Protein AF-A0A6P2D8R1-F1 (afdb_monomer_lite)

Secondary structure (DSSP, 8-state):
----PPPP---PPP-----------------PPPPP----------TTSS-SS------HHHHHHHHHHT---TTS-SSPPHHHHHTS-HHHHHHHHHHHHHHHGGGG-S---HHHHHHHHHHHHHS--HHHHHHHHHHHHHHHHHHHHHHTT--TTSPPPHHHHGGGS-TT---GGGTSPP------

Structure (mmCIF, N/CA/C/O backbone):
data_AF-A0A6P2D8R1-F1
#
_entry.id   AF-A0A6P2D8R1-F1
#
loop_
_atom_site.group_PDB
_atom_site.id
_atom_site.type_symbol
_atom_site.label_atom_id
_atom_site.label_alt_id
_atom_site.label_comp_id
_atom_site.label_asym_id
_atom_site.label_entity_id
_atom_site.label_seq_id
_atom_site.pdbx_PDB_ins_code
_atom_site.Cartn_x
_atom_site.Cartn_y
_atom_site.Cartn_z
_atom_site.occupancy
_atom_site.B_iso_or_equiv
_atom_site.auth_seq_id
_atom_site.auth_comp_id
_atom_site.auth_asym_id
_atom_site.auth_atom_id
_atom_site.pdbx_PDB_model_num
ATOM 1 N N . MET A 1 1 ? -0.561 -44.164 -31.224 1.00 53.06 1 MET A N 1
ATOM 2 C CA . MET A 1 1 ? -0.214 -42.724 -31.286 1.00 53.06 1 MET A CA 1
ATOM 3 C C . MET A 1 1 ? 1.147 -42.559 -31.961 1.00 53.06 1 MET A C 1
ATOM 5 O O . MET A 1 1 ? 2.148 -42.993 -31.406 1.00 53.06 1 MET A O 1
ATOM 9 N N . ALA A 1 2 ? 1.187 -42.025 -33.186 1.00 54.91 2 ALA A N 1
ATOM 10 C CA . ALA A 1 2 ? 2.396 -41.968 -34.014 1.00 54.91 2 ALA A CA 1
ATOM 11 C C . ALA A 1 2 ? 3.226 -40.696 -33.742 1.00 54.91 2 ALA A C 1
ATOM 13 O O . ALA A 1 2 ? 2.730 -39.577 -33.878 1.00 54.91 2 ALA A O 1
ATOM 14 N N . LYS A 1 3 ? 4.504 -40.860 -33.370 1.00 60.81 3 LYS A N 1
ATOM 15 C CA . LYS A 1 3 ? 5.454 -39.757 -33.144 1.00 60.81 3 LYS A CA 1
ATOM 16 C C . LYS A 1 3 ? 5.886 -39.138 -34.482 1.00 60.81 3 LYS A C 1
ATOM 18 O O . LYS A 1 3 ? 6.594 -39.768 -35.264 1.00 60.81 3 LYS A O 1
ATOM 23 N N . ARG A 1 4 ? 5.503 -37.880 -34.733 1.00 60.62 4 ARG A N 1
ATOM 24 C CA . ARG A 1 4 ? 5.983 -37.079 -35.875 1.00 60.62 4 ARG A CA 1
ATOM 25 C C . ARG A 1 4 ? 7.449 -36.678 -35.673 1.00 60.62 4 ARG A C 1
ATOM 27 O O . ARG A 1 4 ? 7.775 -35.863 -34.813 1.00 60.62 4 ARG A O 1
ATOM 34 N N . ARG A 1 5 ? 8.328 -37.243 -36.501 1.00 65.19 5 ARG A N 1
ATOM 35 C CA . ARG A 1 5 ? 9.762 -36.933 -36.587 1.00 65.19 5 ARG A CA 1
ATOM 36 C C . ARG A 1 5 ? 9.939 -35.604 -37.343 1.00 65.19 5 ARG A C 1
ATOM 38 O O . ARG A 1 5 ? 9.561 -35.511 -38.508 1.00 65.19 5 ARG A O 1
ATOM 45 N N . ARG A 1 6 ? 10.474 -34.562 -36.695 1.00 65.06 6 ARG A N 1
ATOM 46 C CA . ARG A 1 6 ? 10.780 -33.271 -37.347 1.00 65.06 6 ARG A CA 1
ATOM 47 C C . ARG A 1 6 ? 12.073 -33.395 -38.165 1.00 65.06 6 ARG A C 1
ATOM 49 O O . ARG A 1 6 ? 13.117 -33.725 -37.606 1.00 65.06 6 ARG A O 1
ATOM 56 N N . LYS A 1 7 ? 11.994 -33.135 -39.476 1.00 65.31 7 LYS A N 1
ATOM 57 C CA . LYS A 1 7 ? 13.148 -32.992 -40.381 1.00 65.31 7 LYS A CA 1
ATOM 58 C C . LYS A 1 7 ? 13.921 -31.726 -39.998 1.00 65.31 7 LYS A C 1
ATOM 60 O O . LYS A 1 7 ? 13.343 -30.644 -39.986 1.00 65.31 7 LYS A O 1
ATOM 65 N N . ARG A 1 8 ? 15.209 -31.867 -39.680 1.00 61.69 8 ARG A N 1
ATOM 66 C CA . ARG A 1 8 ? 16.149 -30.744 -39.570 1.00 61.69 8 ARG A CA 1
ATOM 67 C C . ARG A 1 8 ? 16.590 -30.362 -40.983 1.00 61.69 8 ARG A C 1
ATOM 69 O O . ARG A 1 8 ? 17.044 -31.230 -41.723 1.00 61.69 8 ARG A O 1
ATOM 76 N N . SER A 1 9 ? 16.418 -29.101 -41.362 1.00 60.94 9 SER A N 1
ATOM 77 C CA . SER A 1 9 ? 16.993 -28.537 -42.584 1.00 60.94 9 SER A CA 1
ATOM 78 C C . SER A 1 9 ? 18.455 -28.179 -42.320 1.00 60.94 9 SER A C 1
ATOM 80 O O . SER A 1 9 ? 18.739 -27.328 -41.479 1.00 60.94 9 SER A O 1
ATOM 82 N N . ASN A 1 10 ? 19.366 -28.857 -43.015 1.00 57.69 10 ASN A N 1
ATOM 83 C CA . ASN A 1 10 ? 20.785 -28.525 -43.057 1.00 57.69 10 ASN A CA 1
ATOM 84 C C . ASN A 1 10 ? 21.038 -27.485 -44.154 1.00 57.69 10 ASN A C 1
ATOM 86 O O . ASN A 1 10 ? 20.572 -27.673 -45.276 1.00 57.69 10 ASN A O 1
ATOM 90 N N . GLY A 1 11 ? 21.859 -26.481 -43.841 1.00 64.06 11 GLY A N 1
ATOM 91 C CA . GLY A 1 11 ? 22.713 -25.811 -44.823 1.00 64.06 11 GLY A CA 1
ATOM 92 C C . GLY A 1 11 ? 22.416 -24.325 -45.061 1.00 64.06 11 GLY A C 1
ATOM 93 O O . GLY A 1 11 ? 21.289 -23.994 -45.429 1.00 64.06 11 GLY A O 1
ATOM 94 N N . PRO A 1 12 ? 23.408 -23.427 -44.900 1.00 70.88 12 PRO A N 1
ATOM 95 C CA . PRO A 1 12 ? 23.359 -22.101 -45.505 1.00 70.88 12 PRO A CA 1
ATOM 96 C C . PRO A 1 12 ? 23.454 -22.212 -47.042 1.00 70.88 12 PRO A C 1
A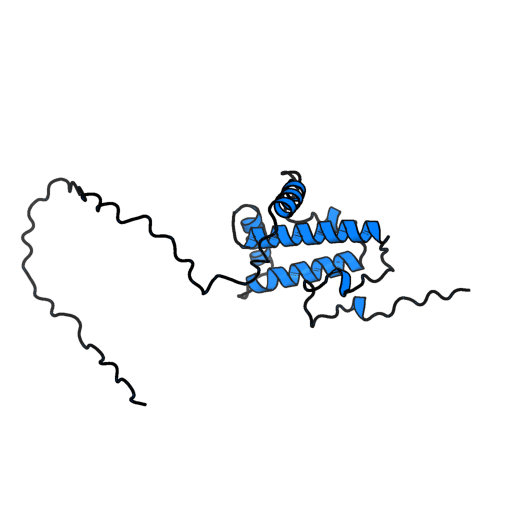TOM 98 O O . PRO A 1 12 ? 24.084 -23.146 -47.547 1.00 70.88 12 PRO A O 1
ATOM 101 N N . PRO A 1 13 ? 22.821 -21.295 -47.794 1.00 71.56 13 PRO A N 1
ATOM 102 C CA . PRO A 1 13 ? 22.847 -21.323 -49.252 1.00 71.56 13 PRO A CA 1
ATOM 103 C C . PRO A 1 13 ? 24.258 -21.030 -49.799 1.00 71.56 13 PRO A C 1
ATOM 105 O O . PRO A 1 13 ? 25.025 -20.304 -49.161 1.00 71.56 13 PRO A O 1
ATOM 108 N N . PRO A 1 14 ? 24.614 -21.584 -50.973 1.00 61.75 14 PRO A N 1
ATOM 109 C CA . PRO A 1 14 ? 25.901 -21.336 -51.609 1.00 61.75 14 PRO A CA 1
ATOM 110 C C . PRO A 1 14 ? 26.023 -19.878 -52.060 1.00 61.75 14 PRO A C 1
ATOM 112 O O . PRO A 1 14 ? 25.105 -19.298 -52.640 1.00 61.75 14 PRO A O 1
ATOM 115 N N . ASN A 1 15 ? 27.190 -19.304 -51.779 1.00 58.25 15 ASN A N 1
ATOM 116 C CA . ASN A 1 15 ? 27.572 -17.950 -52.146 1.00 58.25 15 ASN A CA 1
ATOM 117 C C . ASN A 1 15 ? 28.034 -17.945 -53.612 1.00 58.25 15 ASN A C 1
ATOM 119 O O . ASN A 1 15 ? 29.211 -18.159 -53.897 1.00 58.25 15 ASN A O 1
ATOM 123 N N . ASN A 1 16 ? 27.099 -17.770 -54.546 1.00 57.12 16 ASN A N 1
ATOM 124 C CA . ASN A 1 16 ? 27.441 -17.537 -55.945 1.00 57.12 16 ASN A CA 1
ATOM 125 C C . ASN A 1 16 ? 27.878 -16.078 -56.088 1.00 57.12 16 ASN A C 1
ATOM 127 O O . ASN A 1 16 ? 27.044 -15.173 -56.063 1.00 57.12 16 ASN A O 1
ATOM 131 N N . GLY A 1 17 ? 29.191 -15.870 -56.206 1.00 55.69 17 GLY A N 1
ATOM 132 C CA . GLY A 1 17 ? 29.782 -14.585 -56.559 1.00 55.69 17 GLY A CA 1
ATOM 133 C C . GLY A 1 17 ? 29.263 -14.136 -57.919 1.00 55.69 17 GLY A C 1
ATOM 134 O O . GLY A 1 17 ? 29.678 -14.657 -58.948 1.00 55.69 17 GLY A O 1
ATOM 135 N N . ALA A 1 18 ? 28.316 -13.205 -57.899 1.00 53.44 18 ALA A N 1
ATOM 136 C CA . ALA A 1 18 ? 27.937 -12.421 -59.056 1.00 53.44 18 ALA A CA 1
ATOM 137 C C . ALA A 1 18 ? 28.709 -11.103 -58.987 1.00 53.44 18 ALA A C 1
ATOM 139 O O . ALA A 1 18 ? 28.654 -10.400 -57.976 1.00 53.44 18 ALA A O 1
ATOM 140 N N . ASP A 1 19 ? 29.441 -10.799 -60.054 1.00 52.44 19 ASP A N 1
ATOM 141 C CA . ASP A 1 19 ? 30.082 -9.511 -60.271 1.00 52.44 19 ASP A CA 1
ATOM 142 C C . ASP A 1 19 ? 29.020 -8.405 -60.255 1.00 52.44 19 ASP A C 1
ATOM 144 O O . ASP A 1 1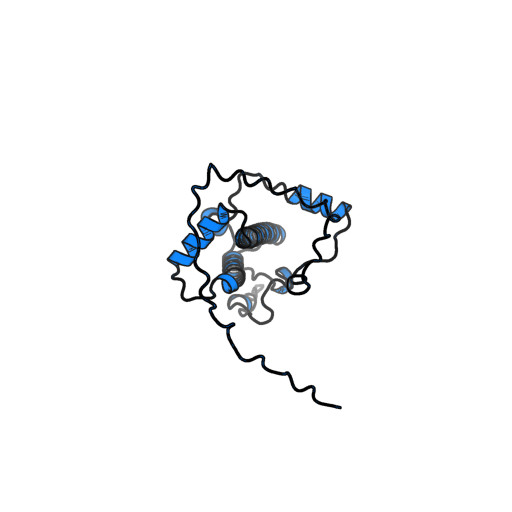9 ? 28.125 -8.358 -61.103 1.00 52.44 19 ASP A O 1
ATOM 148 N N . PHE A 1 20 ? 29.098 -7.511 -59.271 1.00 49.59 20 PHE A N 1
ATOM 149 C CA . PHE A 1 20 ? 28.240 -6.334 -59.216 1.00 49.59 20 PHE A CA 1
ATOM 150 C C . PHE A 1 20 ? 28.913 -5.195 -59.983 1.00 49.59 20 PHE A C 1
ATOM 152 O O . PHE A 1 20 ? 29.888 -4.603 -59.523 1.00 49.59 20 PHE A O 1
ATOM 159 N N . LEU A 1 21 ? 28.371 -4.881 -61.160 1.00 52.75 21 LEU A N 1
ATOM 160 C CA . LEU A 1 21 ? 28.653 -3.638 -61.873 1.00 52.75 21 LEU A CA 1
ATOM 161 C C . LEU A 1 21 ? 28.122 -2.463 -61.040 1.00 52.75 21 LEU A C 1
ATOM 163 O O . LEU A 1 21 ? 26.916 -2.328 -60.832 1.00 52.75 21 LEU A O 1
ATOM 167 N N . ILE A 1 22 ? 29.031 -1.618 -60.556 1.00 52.00 22 ILE A N 1
ATOM 168 C CA . ILE A 1 22 ? 28.702 -0.373 -59.856 1.00 52.00 22 ILE A CA 1
ATOM 169 C C . ILE A 1 22 ? 28.262 0.644 -60.915 1.00 52.00 22 ILE A C 1
ATOM 171 O O . ILE A 1 22 ? 29.089 1.285 -61.556 1.00 52.00 22 ILE A O 1
ATOM 175 N N . GLY A 1 23 ? 26.952 0.756 -61.132 1.00 55.19 23 GLY A N 1
ATOM 176 C CA . GLY A 1 23 ? 26.353 1.882 -61.847 1.00 55.19 23 GLY A CA 1
ATOM 177 C C . GLY A 1 23 ? 26.133 3.052 -60.889 1.00 55.19 23 GLY A C 1
ATOM 178 O O . GLY A 1 23 ? 25.624 2.851 -59.786 1.00 55.19 23 GLY A O 1
ATOM 179 N N . GLU A 1 24 ? 26.517 4.263 -61.298 1.00 61.25 24 GLU A N 1
ATOM 180 C CA . GLU A 1 24 ? 26.266 5.507 -60.561 1.00 61.25 24 GLU A CA 1
ATOM 181 C C . GLU A 1 24 ? 24.761 5.689 -60.313 1.00 61.25 24 GLU A C 1
ATOM 183 O O . GLU A 1 24 ? 23.985 6.052 -61.199 1.00 61.25 24 GLU A O 1
ATOM 188 N N . ALA A 1 25 ? 24.333 5.398 -59.085 1.00 54.88 25 ALA A N 1
ATOM 189 C CA . ALA A 1 25 ? 22.965 5.592 -58.644 1.00 54.88 25 ALA A CA 1
ATOM 190 C C . ALA A 1 25 ? 22.753 7.072 -58.303 1.00 54.88 25 ALA A C 1
ATOM 192 O O . ALA A 1 25 ? 23.282 7.579 -57.313 1.00 54.88 25 ALA A O 1
ATOM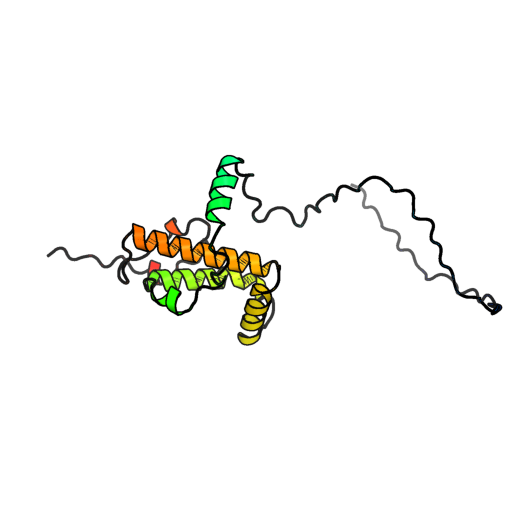 193 N N . GLY A 1 26 ? 21.940 7.757 -59.110 1.00 73.75 26 GLY A N 1
ATOM 194 C CA . GLY A 1 26 ? 21.304 9.011 -58.708 1.00 73.75 26 GLY A CA 1
ATOM 195 C C . GLY A 1 26 ? 20.495 8.846 -57.407 1.00 73.75 26 GLY A C 1
ATOM 196 O O . GLY A 1 26 ? 20.305 7.723 -56.930 1.00 73.75 26 GLY A O 1
ATOM 197 N N . PRO A 1 27 ? 20.015 9.948 -56.803 1.00 66.38 27 PRO A N 1
ATOM 198 C CA . PRO A 1 27 ? 19.364 9.914 -55.498 1.00 66.38 27 PRO A CA 1
ATOM 199 C C . PRO A 1 27 ? 18.226 8.889 -55.484 1.00 66.38 27 PRO A C 1
ATOM 201 O O . PRO A 1 27 ? 17.287 8.966 -56.274 1.00 66.38 27 PRO A O 1
ATOM 204 N N . LEU A 1 28 ? 18.345 7.909 -54.586 1.00 53.16 28 LEU A N 1
ATOM 205 C CA . LEU A 1 28 ? 17.381 6.834 -54.380 1.00 53.16 28 LEU A CA 1
ATOM 206 C C . LEU A 1 28 ? 16.043 7.419 -53.914 1.00 53.16 28 LEU A C 1
ATOM 208 O O . LEU A 1 28 ? 15.787 7.572 -52.719 1.00 53.16 28 LEU A O 1
ATOM 212 N N . ILE A 1 29 ? 15.167 7.734 -54.866 1.00 62.03 29 ILE A N 1
ATOM 213 C CA . ILE A 1 29 ? 13.763 8.027 -54.595 1.00 62.03 29 ILE A CA 1
ATOM 214 C C . ILE A 1 29 ? 13.074 6.684 -54.336 1.00 62.03 29 ILE A C 1
ATOM 216 O O . ILE A 1 29 ? 12.499 6.066 -55.232 1.00 62.03 29 ILE A O 1
ATOM 220 N N . TYR A 1 30 ? 13.148 6.206 -53.094 1.00 58.25 30 TYR A N 1
ATOM 221 C CA . TYR A 1 30 ? 12.324 5.090 -52.636 1.00 58.25 30 TYR A CA 1
ATOM 222 C C . TYR A 1 30 ? 10.867 5.551 -52.541 1.00 58.25 30 TYR A C 1
ATOM 224 O O . TYR A 1 30 ? 10.396 5.969 -51.486 1.00 58.25 30 TYR A O 1
ATOM 232 N N . SER A 1 31 ? 10.132 5.467 -53.648 1.00 60.62 31 SER A N 1
ATOM 233 C CA . SER A 1 31 ? 8.672 5.489 -53.599 1.00 60.62 31 SER A CA 1
ATOM 234 C C . SER A 1 31 ? 8.184 4.059 -53.378 1.00 60.62 31 SER A C 1
ATOM 236 O O . SER A 1 31 ? 8.056 3.262 -54.302 1.00 60.62 31 SER A O 1
ATOM 238 N N . TYR A 1 32 ? 7.958 3.694 -52.116 1.00 68.75 32 TYR A N 1
ATOM 239 C CA . TYR A 1 32 ? 7.199 2.485 -51.823 1.00 68.75 32 TYR A CA 1
ATOM 240 C C . TYR A 1 32 ? 5.720 2.793 -52.077 1.00 68.75 32 TYR A C 1
ATOM 242 O O . TYR A 1 32 ? 5.172 3.663 -51.392 1.00 68.75 32 TYR A O 1
ATOM 250 N N . PRO A 1 33 ? 5.046 2.115 -53.026 1.00 72.06 33 PRO A N 1
ATOM 251 C CA . PRO A 1 33 ? 3.600 2.203 -53.111 1.00 72.06 33 PRO A CA 1
ATOM 252 C C . PRO A 1 33 ? 3.034 1.703 -51.783 1.00 72.06 33 PRO A C 1
ATOM 254 O O . PRO A 1 33 ? 3.336 0.593 -51.338 1.00 72.06 33 PRO A O 1
ATOM 257 N N . MET A 1 34 ? 2.260 2.563 -51.123 1.00 68.38 34 MET A N 1
ATOM 258 C CA . MET A 1 34 ? 1.630 2.247 -49.849 1.00 68.38 34 MET A CA 1
ATOM 259 C C . MET A 1 34 ? 0.793 0.975 -50.060 1.00 68.38 34 MET A C 1
ATOM 261 O O . MET A 1 34 ? -0.064 0.968 -50.951 1.00 68.38 34 MET A O 1
ATOM 265 N N . PRO A 1 35 ? 1.065 -0.130 -49.339 1.00 70.19 35 PRO A N 1
ATOM 266 C CA . PRO A 1 35 ? 0.338 -1.368 -49.561 1.00 70.19 35 PRO A CA 1
ATOM 267 C C . PRO A 1 35 ? -1.159 -1.103 -49.361 1.00 70.19 35 PRO A C 1
ATOM 269 O O . PRO A 1 35 ? -1.517 -0.341 -48.456 1.00 70.19 35 PRO A O 1
ATOM 272 N N . PRO A 1 36 ? -2.040 -1.704 -50.185 1.00 73.00 36 PRO A N 1
ATOM 273 C CA . PRO A 1 36 ? -3.477 -1.512 -50.049 1.00 73.00 36 PRO A CA 1
ATOM 274 C C . PRO A 1 36 ? -3.853 -1.831 -48.608 1.00 73.00 36 PRO A C 1
ATOM 276 O O . PRO A 1 36 ? -3.447 -2.878 -48.098 1.00 73.00 36 PRO A O 1
ATOM 279 N N . ALA A 1 37 ? -4.552 -0.902 -47.951 1.00 64.44 37 ALA A N 1
ATOM 280 C CA . ALA A 1 37 ? -4.911 -0.982 -46.543 1.00 64.44 37 ALA A CA 1
ATOM 281 C C . ALA A 1 37 ? -5.698 -2.273 -46.282 1.00 64.44 37 ALA A C 1
ATOM 283 O O . ALA A 1 37 ? -6.923 -2.319 -46.384 1.00 64.44 37 ALA A O 1
ATOM 284 N N . LYS A 1 38 ? -4.982 -3.357 -45.974 1.00 54.91 38 LYS A N 1
ATOM 285 C CA . LYS A 1 38 ? -5.578 -4.602 -45.517 1.00 54.91 38 LYS A CA 1
ATOM 286 C C . LYS A 1 38 ? -6.175 -4.273 -44.161 1.00 54.91 38 LYS A C 1
ATOM 288 O O . LYS A 1 38 ? -5.434 -4.008 -43.221 1.00 54.91 38 LYS A O 1
ATOM 293 N N . SER A 1 39 ? -7.506 -4.179 -44.151 1.00 56.28 39 SER A N 1
ATOM 294 C CA . SER A 1 39 ? -8.423 -4.348 -43.023 1.00 56.28 39 SER A CA 1
ATOM 295 C C . SER A 1 39 ? -7.770 -4.189 -41.653 1.00 56.28 39 SER A C 1
ATOM 297 O O . SER A 1 39 ? -7.000 -5.066 -41.266 1.00 56.28 39 SER A O 1
ATOM 299 N N . ARG A 1 40 ? -8.139 -3.121 -40.924 1.00 54.50 40 ARG A N 1
ATOM 300 C CA . ARG A 1 40 ? -7.934 -2.944 -39.473 1.00 54.50 40 ARG A CA 1
ATOM 301 C C . ARG A 1 40 ? -7.761 -4.301 -38.792 1.00 54.50 40 ARG A C 1
ATOM 303 O O . ARG A 1 40 ? -8.746 -4.968 -38.483 1.00 54.50 40 ARG A O 1
ATOM 310 N N . GLY A 1 41 ? -6.510 -4.718 -38.609 1.00 47.19 41 GLY A N 1
ATOM 311 C CA . GLY A 1 41 ? -6.211 -5.902 -37.835 1.00 47.19 41 GLY A CA 1
ATOM 312 C C . GLY A 1 41 ? -6.682 -5.583 -36.434 1.00 47.19 41 GLY A C 1
ATOM 313 O O . GLY A 1 41 ? -6.080 -4.745 -35.765 1.00 47.19 41 GLY A O 1
ATOM 314 N N . GLN A 1 42 ? -7.798 -6.179 -36.016 1.00 54.47 42 GLN A N 1
ATOM 315 C CA . GLN A 1 42 ? -8.114 -6.254 -34.603 1.00 54.47 42 GLN A CA 1
ATOM 316 C C . GLN A 1 42 ? -6.875 -6.861 -33.954 1.00 54.47 42 GLN A C 1
ATOM 318 O O . GLN A 1 42 ? -6.474 -7.975 -34.297 1.00 54.47 42 GLN A O 1
ATOM 323 N N . LEU A 1 43 ? -6.221 -6.090 -33.087 1.00 51.09 43 LEU A N 1
ATOM 324 C CA . LEU A 1 43 ? -5.215 -6.620 -32.186 1.00 51.09 43 LEU A CA 1
ATOM 325 C C . LEU A 1 43 ? -5.904 -7.748 -31.422 1.00 51.09 43 LEU A C 1
ATOM 327 O O . LEU A 1 43 ? -6.706 -7.476 -30.536 1.00 51.09 43 LEU A O 1
ATOM 331 N N . ILE A 1 44 ? -5.656 -8.998 -31.813 1.00 51.59 44 ILE A N 1
ATOM 332 C CA . ILE A 1 44 ? -6.080 -10.158 -31.037 1.00 51.59 44 ILE A CA 1
ATOM 333 C C . ILE A 1 44 ? -5.203 -10.107 -29.785 1.00 51.59 44 ILE A C 1
ATOM 335 O O . ILE A 1 44 ? -3.985 -10.291 -29.908 1.00 51.59 44 ILE A O 1
ATOM 339 N N . PRO A 1 45 ? -5.754 -9.784 -28.601 1.00 45.72 45 PRO A N 1
ATOM 340 C CA . PRO A 1 45 ? -4.962 -9.768 -27.386 1.00 45.72 45 PRO A CA 1
ATOM 341 C C . PRO A 1 45 ? -4.366 -11.161 -27.194 1.00 45.72 45 PRO A C 1
ATOM 343 O O . PRO A 1 45 ? -5.072 -12.171 -27.227 1.00 45.72 45 PRO A O 1
ATOM 346 N N . ARG A 1 46 ? -3.040 -11.226 -27.049 1.00 42.62 46 ARG A N 1
ATOM 347 C CA . ARG A 1 46 ? -2.367 -12.487 -26.753 1.00 42.62 46 ARG A CA 1
ATOM 348 C C . ARG A 1 46 ? -2.885 -13.015 -25.404 1.00 42.62 46 ARG A C 1
ATOM 350 O O . ARG A 1 46 ? -2.829 -12.275 -24.421 1.00 42.62 46 ARG A O 1
ATOM 357 N N . PRO A 1 47 ? -3.305 -14.289 -25.321 1.00 50.44 47 PRO A N 1
ATOM 358 C CA . PRO A 1 47 ? -3.881 -14.877 -24.108 1.00 50.44 47 PRO A CA 1
ATOM 359 C C . PRO A 1 47 ? -2.880 -15.033 -22.951 1.00 50.44 47 PRO A C 1
ATOM 361 O O . PRO A 1 47 ? -3.267 -15.405 -21.850 1.00 50.44 47 PRO A O 1
ATOM 364 N N . GLU A 1 48 ? -1.595 -14.743 -23.168 1.00 44.75 48 GLU A N 1
ATOM 365 C CA . GLU A 1 48 ? -0.552 -14.872 -22.145 1.00 44.75 48 GLU A CA 1
ATOM 366 C C . GLU A 1 48 ? -0.431 -13.647 -21.215 1.00 44.75 48 GLU A C 1
ATOM 368 O O . GLU A 1 48 ? 0.295 -13.711 -20.228 1.00 44.75 48 GLU A O 1
ATOM 373 N N . TRP A 1 49 ? -1.141 -12.542 -21.497 1.00 44.72 49 TRP A N 1
ATOM 374 C CA . TRP A 1 49 ? -1.139 -11.314 -20.669 1.00 44.72 49 TRP A CA 1
ATOM 375 C C . TRP A 1 49 ? -2.516 -10.907 -20.127 1.00 44.72 49 TRP A C 1
ATOM 377 O O . TRP A 1 49 ? -2.641 -9.903 -19.426 1.00 44.72 49 TRP A O 1
ATOM 387 N N . THR A 1 50 ? -3.558 -11.680 -20.411 1.00 44.50 50 THR A N 1
ATOM 388 C CA . THR A 1 50 ? -4.896 -11.456 -19.859 1.00 44.50 50 THR A CA 1
ATOM 389 C C . THR A 1 50 ? -5.087 -12.300 -18.604 1.00 44.50 50 THR A C 1
ATOM 391 O O . THR A 1 50 ? -4.874 -13.505 -18.649 1.00 44.50 50 THR A O 1
ATOM 394 N N . ALA A 1 51 ? -5.559 -11.670 -17.527 1.00 45.53 51 ALA A N 1
ATOM 395 C CA . ALA A 1 51 ? -6.017 -12.288 -16.276 1.00 45.53 51 ALA A CA 1
ATOM 396 C C . ALA A 1 51 ? -4.987 -12.482 -15.148 1.00 45.53 51 ALA A C 1
ATOM 398 O O . ALA A 1 51 ? -4.890 -13.545 -14.541 1.00 45.53 51 ALA A O 1
ATOM 399 N N . ILE A 1 52 ? -4.350 -11.390 -14.728 1.00 43.25 52 ILE A N 1
ATOM 400 C CA . ILE A 1 52 ? -4.234 -11.142 -13.285 1.00 43.25 52 ILE A CA 1
ATOM 401 C C . ILE A 1 52 ? -4.877 -9.768 -13.057 1.00 43.25 52 ILE A C 1
ATOM 403 O O . ILE A 1 52 ? -4.303 -8.749 -13.421 1.00 43.25 52 ILE A O 1
ATOM 407 N N . GLU A 1 53 ? -6.112 -9.760 -12.546 1.00 45.00 53 GLU A N 1
ATOM 408 C CA . GLU A 1 53 ? -6.915 -8.569 -12.186 1.00 45.00 53 GLU A CA 1
ATOM 409 C C . GLU A 1 53 ? -7.629 -7.787 -13.312 1.00 45.00 53 GLU A C 1
ATOM 411 O O . GLU A 1 53 ? -7.714 -6.558 -13.269 1.00 45.00 53 GLU A O 1
ATOM 416 N N . SER A 1 54 ? -8.249 -8.457 -14.283 1.00 43.50 54 SER A N 1
ATOM 417 C CA . SER A 1 54 ? -9.472 -7.900 -14.884 1.00 43.50 54 SER A CA 1
ATOM 418 C C . SER A 1 54 ? -10.642 -8.351 -14.014 1.00 43.50 54 SER A C 1
ATOM 420 O O . SER A 1 54 ? -11.243 -9.395 -14.259 1.00 43.50 54 SER A O 1
ATOM 422 N N . GLY A 1 55 ? -10.873 -7.618 -12.919 1.00 45.69 55 GLY A N 1
ATOM 423 C CA . GLY A 1 55 ? -12.101 -7.753 -12.139 1.00 45.69 55 GLY A CA 1
ATOM 424 C C . GLY A 1 55 ? -13.313 -7.620 -13.059 1.00 45.69 55 GLY A C 1
ATOM 425 O O . GLY A 1 55 ? -13.224 -6.951 -14.089 1.00 45.69 55 GLY A O 1
ATOM 426 N N . THR A 1 56 ? -14.400 -8.299 -12.702 1.00 56.94 56 THR A N 1
ATOM 427 C CA . THR A 1 56 ? -15.709 -8.241 -13.361 1.00 56.94 56 THR A CA 1
ATOM 428 C C . THR A 1 56 ? -15.978 -6.831 -13.878 1.00 56.94 56 THR A C 1
ATOM 430 O O . THR A 1 56 ? -15.800 -5.874 -13.122 1.00 56.94 56 THR A O 1
ATOM 433 N N . GLU A 1 57 ? -16.338 -6.701 -15.157 1.00 48.19 57 GLU A N 1
ATOM 434 C CA . GLU A 1 57 ? -16.661 -5.409 -15.764 1.00 48.19 57 GLU A CA 1
ATOM 435 C C . GLU A 1 57 ? -17.749 -4.738 -14.920 1.00 48.19 57 GLU A C 1
ATOM 437 O O . GLU A 1 57 ? -18.907 -5.151 -14.924 1.00 48.19 57 GLU A O 1
ATOM 442 N N . LEU A 1 58 ? -17.338 -3.761 -14.107 1.00 60.00 58 LEU A N 1
ATOM 443 C CA . LEU A 1 58 ? -18.229 -3.010 -13.230 1.00 60.00 58 LEU A CA 1
ATOM 444 C C . LEU A 1 58 ? -19.299 -2.352 -14.096 1.00 60.00 58 LEU A C 1
ATOM 446 O O . LEU A 1 58 ? -18.976 -1.803 -15.158 1.00 60.00 58 LEU A O 1
ATOM 450 N N . ALA A 1 59 ? -20.549 -2.386 -13.634 1.00 79.06 59 ALA A N 1
ATOM 451 C CA . ALA A 1 59 ? -21.648 -1.739 -14.332 1.00 79.06 59 ALA A CA 1
ATOM 452 C C . ALA A 1 59 ? -21.313 -0.249 -14.560 1.00 79.06 59 ALA A C 1
ATOM 454 O O . ALA A 1 59 ? -20.656 0.363 -13.711 1.00 79.06 59 ALA A O 1
ATOM 455 N N . PRO A 1 60 ? -21.771 0.380 -15.660 1.00 73.31 60 PRO A N 1
ATOM 456 C CA . PRO A 1 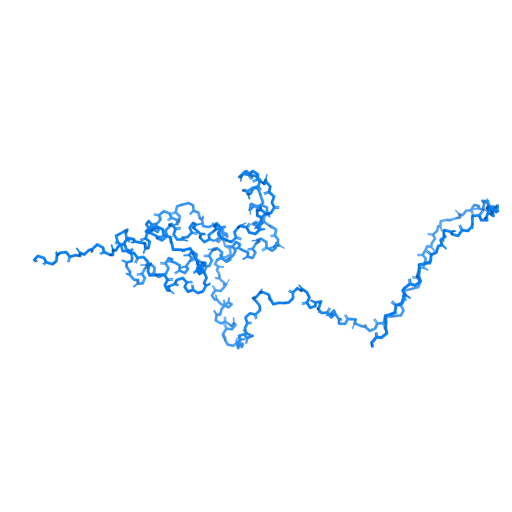60 ? -21.432 1.773 -15.977 1.00 73.31 60 PRO A CA 1
ATOM 457 C C . PRO A 1 60 ? -21.692 2.763 -14.825 1.00 73.31 60 PRO A C 1
ATOM 459 O O . PRO A 1 60 ? -20.946 3.723 -14.648 1.00 73.31 60 PRO A O 1
ATOM 462 N N . ALA A 1 61 ? -22.701 2.494 -13.988 1.00 74.62 61 ALA A N 1
ATOM 463 C CA . ALA A 1 61 ? -23.001 3.284 -12.793 1.00 74.62 61 ALA A CA 1
ATOM 464 C C . ALA A 1 61 ? -21.908 3.185 -11.707 1.00 74.62 61 ALA A C 1
ATOM 466 O O . ALA A 1 61 ? -21.535 4.187 -11.101 1.00 74.62 61 ALA A O 1
ATOM 467 N N . GLU A 1 62 ? -21.335 2.003 -11.487 1.00 70.38 62 GLU A N 1
ATOM 468 C CA . GLU A 1 62 ? -20.245 1.802 -10.525 1.00 70.38 62 GLU A CA 1
ATOM 469 C C . GLU A 1 62 ? -18.914 2.345 -11.066 1.00 70.38 62 GLU A C 1
ATOM 471 O O . GLU A 1 62 ? -18.075 2.837 -10.302 1.00 70.38 62 GLU A O 1
ATOM 476 N N . GLN A 1 63 ? -18.735 2.330 -12.393 1.00 62.94 63 GLN A N 1
ATOM 477 C CA . GLN A 1 63 ? -17.625 3.016 -13.057 1.00 62.94 63 GLN A CA 1
ATOM 478 C C . GLN A 1 63 ? -17.700 4.532 -12.852 1.00 62.94 63 GLN A C 1
ATOM 480 O O . GLN A 1 63 ? -16.686 5.143 -12.525 1.00 62.94 63 GLN A O 1
ATOM 485 N N . ALA A 1 64 ? -18.888 5.141 -12.949 1.00 65.38 64 ALA A N 1
ATOM 486 C CA . ALA A 1 64 ? -19.065 6.569 -12.688 1.00 65.38 64 ALA A CA 1
ATOM 487 C C . ALA A 1 64 ? -18.672 6.933 -11.244 1.00 65.38 64 ALA A C 1
ATOM 489 O O . ALA A 1 64 ? -17.821 7.797 -11.045 1.00 65.38 64 ALA A O 1
ATOM 490 N N . VAL A 1 65 ? -19.164 6.191 -10.245 1.00 66.06 65 VAL A N 1
ATOM 491 C CA . VAL A 1 65 ? -18.831 6.420 -8.824 1.00 66.06 65 VAL A CA 1
ATOM 492 C C . VAL A 1 65 ? -17.340 6.211 -8.544 1.00 66.06 65 VAL A C 1
ATOM 494 O O . VAL A 1 65 ? -16.722 6.976 -7.803 1.00 66.06 65 VAL A O 1
ATOM 497 N N . THR A 1 66 ? -16.721 5.190 -9.143 1.00 58.56 66 THR A N 1
ATOM 498 C CA . THR A 1 66 ? -15.276 4.965 -8.984 1.00 58.56 66 THR A CA 1
ATOM 499 C C . THR A 1 66 ? -14.438 6.019 -9.701 1.00 58.56 66 THR A C 1
ATOM 501 O O . THR A 1 66 ? -13.399 6.407 -9.173 1.00 58.56 66 THR A O 1
ATOM 504 N N . SER A 1 67 ? -14.892 6.524 -10.849 1.00 52.88 67 SER A N 1
ATOM 505 C CA . SER A 1 67 ? -14.211 7.577 -11.608 1.00 52.88 67 SER A CA 1
ATOM 506 C C . SER A 1 67 ? -14.344 8.965 -10.969 1.00 52.88 67 SER A C 1
ATOM 508 O O . SER A 1 67 ? -13.361 9.703 -10.932 1.00 52.88 67 SER A O 1
ATOM 510 N N . GLU A 1 68 ? -15.486 9.295 -10.356 1.00 57.41 68 GLU A N 1
ATOM 511 C CA . GLU A 1 68 ? -15.624 10.502 -9.530 1.00 57.41 68 GLU A CA 1
ATOM 512 C C . GLU A 1 68 ? -14.745 10.430 -8.285 1.00 57.41 68 GLU A C 1
ATOM 514 O O . GLU A 1 68 ? -14.050 11.388 -7.958 1.00 57.41 68 GLU A O 1
ATOM 519 N N . ARG A 1 69 ? -14.673 9.261 -7.640 1.00 54.72 69 ARG A N 1
ATOM 520 C CA . ARG A 1 69 ? -13.752 9.029 -6.519 1.00 54.72 69 ARG A CA 1
ATOM 521 C C . ARG A 1 69 ? -12.280 9.045 -6.951 1.00 54.72 69 ARG A C 1
ATOM 523 O O . ARG A 1 69 ? -11.406 9.281 -6.123 1.00 54.72 69 ARG A O 1
ATOM 530 N N . ALA A 1 70 ? -12.008 8.802 -8.235 1.00 53.72 70 ALA A N 1
ATOM 531 C CA . ALA A 1 70 ? -10.686 8.885 -8.849 1.00 53.72 70 ALA A CA 1
ATOM 532 C C . ALA A 1 70 ? -10.320 10.295 -9.342 1.00 53.72 70 ALA A C 1
ATOM 534 O O . ALA A 1 70 ? -9.159 10.500 -9.704 1.00 53.72 70 ALA A O 1
ATOM 535 N N . LYS A 1 71 ? -11.221 11.292 -9.259 1.00 58.03 71 LYS A N 1
ATOM 536 C CA . LYS A 1 71 ? -10.820 12.709 -9.175 1.00 58.03 71 LYS A CA 1
ATOM 537 C C . LYS A 1 71 ? -10.181 12.970 -7.806 1.00 58.03 71 LYS A C 1
ATOM 539 O O . LYS A 1 71 ? -10.596 13.840 -7.046 1.00 58.03 71 LYS A O 1
ATOM 544 N N . ALA A 1 72 ? -9.143 12.203 -7.485 1.00 57.44 72 ALA A N 1
ATOM 545 C CA . ALA A 1 72 ? -8.175 12.635 -6.506 1.00 57.44 72 ALA A CA 1
ATOM 546 C C . ALA A 1 72 ? -7.643 13.992 -6.996 1.00 57.44 72 ALA A C 1
ATOM 548 O O . ALA A 1 72 ? -7.396 14.140 -8.200 1.00 57.44 72 ALA A O 1
ATOM 549 N N . PRO A 1 73 ? -7.517 14.995 -6.114 1.00 63.94 73 PRO A N 1
ATOM 550 C CA . PRO A 1 73 ? -6.982 16.287 -6.505 1.00 63.94 73 PRO A CA 1
ATOM 551 C C . PRO A 1 73 ? -5.650 16.048 -7.210 1.00 63.94 73 PRO A C 1
ATOM 553 O O . PRO A 1 73 ? -4.776 15.365 -6.675 1.00 63.94 73 PRO A O 1
ATOM 556 N N . ALA A 1 74 ? -5.524 16.579 -8.429 1.00 68.12 74 ALA A N 1
ATOM 557 C CA . ALA A 1 74 ? -4.423 16.301 -9.357 1.00 68.12 74 ALA A CA 1
ATOM 558 C C . ALA A 1 74 ? -3.022 16.622 -8.789 1.00 68.12 74 ALA A C 1
ATOM 560 O O . ALA A 1 74 ? -2.013 16.337 -9.427 1.00 68.12 74 ALA A O 1
ATOM 561 N N . HIS A 1 75 ? -2.971 17.211 -7.595 1.00 75.25 75 HIS A N 1
ATOM 562 C CA . HIS A 1 75 ? -1.781 17.675 -6.902 1.00 75.25 75 HIS A CA 1
ATOM 563 C C . HIS A 1 75 ? -1.291 16.740 -5.792 1.00 75.25 75 HIS A C 1
ATOM 565 O O . HIS A 1 75 ? -0.211 16.982 -5.260 1.00 75.25 75 HIS A O 1
ATOM 571 N N . LEU A 1 76 ? -2.038 15.694 -5.414 1.00 78.31 76 LEU A N 1
ATOM 572 C CA . LEU A 1 76 ? -1.554 14.793 -4.367 1.00 78.31 76 LEU A CA 1
ATOM 573 C C . LEU A 1 76 ? -0.441 13.881 -4.902 1.00 78.31 76 LEU A C 1
ATOM 575 O O . LEU A 1 76 ? -0.609 13.257 -5.957 1.00 78.31 76 LEU A O 1
ATOM 579 N N . PRO A 1 77 ? 0.691 13.768 -4.185 1.00 84.44 77 PRO A N 1
ATOM 580 C CA . PRO A 1 77 ? 1.768 12.881 -4.589 1.00 84.44 77 PRO A CA 1
ATOM 581 C C . PRO A 1 77 ? 1.294 11.421 -4.568 1.00 84.44 77 PRO A C 1
ATOM 583 O O . PRO A 1 77 ? 0.592 10.980 -3.654 1.00 84.44 77 PRO A O 1
ATOM 586 N N . LEU A 1 78 ? 1.707 10.643 -5.578 1.00 83.19 78 LEU A N 1
ATOM 587 C CA . LEU A 1 78 ? 1.378 9.212 -5.676 1.00 83.19 78 LEU A CA 1
ATOM 588 C C . LEU A 1 78 ? 1.929 8.407 -4.493 1.00 83.19 78 LEU A C 1
ATOM 590 O O . LEU A 1 78 ? 1.403 7.349 -4.163 1.00 83.19 78 LEU A O 1
ATOM 594 N N . ILE A 1 79 ? 3.007 8.885 -3.882 1.00 84.31 79 ILE A N 1
ATOM 595 C CA . ILE A 1 79 ? 3.611 8.276 -2.705 1.00 84.31 79 ILE A CA 1
ATOM 596 C C . ILE A 1 79 ? 3.192 9.131 -1.511 1.00 84.31 79 ILE A C 1
ATOM 598 O O . ILE A 1 79 ? 3.430 10.340 -1.550 1.00 84.31 79 ILE A O 1
ATOM 602 N N . PRO A 1 80 ? 2.562 8.547 -0.475 1.00 87.69 80 PRO A N 1
ATOM 603 C CA . PRO A 1 80 ? 2.275 9.273 0.753 1.00 87.69 80 PRO A CA 1
ATOM 604 C C . PRO A 1 80 ? 3.539 9.895 1.335 1.00 87.69 80 PRO A C 1
ATOM 606 O O . PRO A 1 80 ? 4.572 9.227 1.426 1.00 87.69 80 PRO A O 1
ATOM 609 N N . ALA A 1 81 ? 3.459 11.170 1.713 1.00 88.94 81 ALA A N 1
ATOM 610 C CA . ALA A 1 81 ? 4.577 11.840 2.365 1.00 88.94 81 ALA A CA 1
ATOM 611 C C . ALA A 1 81 ? 4.826 11.209 3.743 1.00 88.94 81 ALA A C 1
ATOM 613 O O . ALA A 1 81 ? 3.902 10.694 4.377 1.00 88.94 81 ALA A O 1
ATOM 614 N N . SER A 1 82 ? 6.064 11.271 4.240 1.00 88.44 82 SER A N 1
ATOM 615 C CA . SER A 1 82 ? 6.405 10.722 5.561 1.00 88.44 82 SER A CA 1
ATOM 616 C C . SER A 1 82 ? 5.527 11.303 6.672 1.00 88.44 82 SER A C 1
ATOM 618 O O . SER A 1 82 ? 5.089 10.565 7.549 1.00 88.44 82 SER A O 1
ATOM 620 N N . GLU A 1 83 ? 5.206 12.593 6.580 1.00 91.94 83 GLU A N 1
ATOM 621 C CA . GLU A 1 83 ? 4.328 13.313 7.510 1.00 91.94 83 GLU A CA 1
ATOM 622 C C . GLU A 1 83 ? 2.884 12.793 7.485 1.00 91.94 83 GLU A C 1
ATOM 624 O O . GLU A 1 83 ? 2.232 12.700 8.521 1.00 91.94 83 GLU A O 1
ATOM 629 N N . GLU A 1 84 ? 2.375 12.391 6.315 1.00 90.88 84 GLU A N 1
ATOM 630 C CA . GLU A 1 84 ? 1.040 11.791 6.211 1.00 90.88 84 GLU A CA 1
ATOM 631 C C . GLU A 1 84 ? 1.016 10.402 6.858 1.00 90.88 84 GLU A C 1
ATOM 633 O O . GLU A 1 84 ? 0.025 10.015 7.477 1.00 90.88 84 GLU A O 1
ATOM 638 N N . VAL A 1 85 ? 2.114 9.652 6.728 1.00 92.38 85 VAL A N 1
ATOM 639 C CA . VAL A 1 85 ? 2.241 8.312 7.308 1.00 92.38 85 VAL A CA 1
ATOM 640 C C . VAL A 1 85 ? 2.349 8.382 8.828 1.00 92.38 85 VAL A C 1
ATOM 642 O O . VAL A 1 85 ? 1.772 7.527 9.494 1.00 92.38 85 VAL A O 1
ATOM 645 N N . THR A 1 86 ? 3.013 9.390 9.403 1.00 91.12 86 THR A N 1
ATOM 646 C CA . THR A 1 86 ? 3.133 9.534 10.868 1.00 91.12 86 THR A CA 1
ATOM 647 C C . THR A 1 86 ? 1.813 9.838 11.571 1.00 91.12 86 THR A C 1
ATOM 649 O O . THR A 1 86 ? 1.717 9.591 12.766 1.00 91.12 86 THR A O 1
ATOM 652 N N . VAL A 1 87 ? 0.798 10.322 10.848 1.00 92.06 87 VAL A N 1
ATOM 653 C CA . VAL A 1 87 ? -0.561 10.531 11.384 1.00 92.06 87 VAL A CA 1
ATOM 654 C C . VAL A 1 87 ? -1.297 9.205 11.614 1.00 92.06 87 VAL A C 1
ATOM 656 O O . VAL A 1 87 ? -2.254 9.157 12.383 1.00 92.06 87 VAL A O 1
ATOM 659 N N . LEU A 1 88 ? -0.882 8.121 10.951 1.00 87.44 88 LEU A N 1
ATOM 660 C CA . LEU A 1 88 ? -1.502 6.815 11.148 1.00 87.44 88 LEU A CA 1
ATOM 661 C C . LEU A 1 88 ? -1.056 6.172 12.474 1.00 87.44 88 LEU A C 1
ATOM 663 O O . LEU A 1 88 ? 0.131 6.247 12.819 1.00 87.44 88 LEU A O 1
ATOM 667 N N . PRO A 1 89 ? -1.959 5.429 13.147 1.00 89.44 89 PRO A N 1
ATOM 668 C CA . PRO A 1 89 ? -1.588 4.572 14.266 1.00 89.44 89 PRO A CA 1
ATOM 669 C C . PRO A 1 89 ? -0.442 3.628 13.896 1.00 89.44 89 PRO A C 1
ATOM 671 O O . PRO A 1 89 ? -0.298 3.221 12.737 1.00 89.44 89 PRO A O 1
ATOM 674 N N . ARG A 1 90 ? 0.387 3.259 14.871 1.00 85.50 90 ARG A N 1
ATOM 675 C CA . ARG A 1 90 ? 1.556 2.391 14.689 1.00 85.50 90 ARG A CA 1
ATOM 676 C C . ARG A 1 90 ? 1.203 1.097 13.951 1.00 85.50 90 ARG A C 1
ATOM 678 O O . ARG A 1 90 ? 1.859 0.769 12.964 1.00 85.50 90 ARG A O 1
ATOM 685 N N . THR A 1 91 ? 0.133 0.420 14.356 1.00 80.88 91 THR A N 1
ATOM 686 C CA . THR A 1 91 ? -0.354 -0.816 13.719 1.00 80.88 91 THR A CA 1
ATOM 687 C C . THR A 1 91 ? -0.726 -0.597 12.246 1.00 80.88 91 THR A C 1
ATOM 689 O O . THR A 1 91 ? -0.351 -1.382 11.371 1.00 80.88 91 THR A O 1
ATOM 692 N N . ALA A 1 92 ? -1.387 0.520 11.929 1.00 84.75 92 ALA A N 1
ATOM 693 C CA . ALA A 1 92 ? -1.728 0.894 10.558 1.00 84.75 92 ALA A CA 1
ATOM 694 C C . ALA A 1 92 ? -0.486 1.235 9.713 1.00 84.75 92 ALA A C 1
ATOM 696 O O . ALA A 1 92 ? -0.434 0.865 8.536 1.00 84.75 92 ALA A O 1
ATOM 697 N N . ARG A 1 93 ? 0.535 1.879 10.299 1.00 88.81 93 ARG A N 1
ATOM 698 C CA . ARG A 1 93 ? 1.827 2.134 9.634 1.00 88.81 93 ARG A CA 1
ATOM 699 C C . ARG A 1 93 ? 2.549 0.839 9.283 1.00 88.81 93 ARG A C 1
ATOM 701 O O . ARG A 1 93 ? 3.017 0.693 8.155 1.00 88.81 93 ARG A O 1
ATOM 708 N N . GLU A 1 94 ? 2.606 -0.111 10.211 1.00 84.56 94 GLU A N 1
ATOM 709 C CA . GLU A 1 94 ? 3.236 -1.417 9.992 1.00 84.56 94 GLU A CA 1
ATOM 710 C C . GLU A 1 94 ? 2.507 -2.213 8.901 1.00 84.56 94 GLU A C 1
ATOM 712 O O . GLU A 1 94 ? 3.135 -2.748 7.982 1.00 84.56 94 GLU A O 1
ATOM 717 N N . ALA A 1 95 ? 1.172 -2.224 8.932 1.00 79.75 95 ALA A N 1
ATOM 718 C CA . ALA A 1 95 ? 0.373 -2.865 7.896 1.00 79.75 95 ALA A CA 1
ATOM 719 C C . ALA A 1 95 ? 0.557 -2.210 6.516 1.00 79.75 95 ALA A C 1
ATOM 721 O O . ALA A 1 95 ? 0.679 -2.905 5.502 1.00 79.75 95 ALA A O 1
ATOM 722 N N . PHE A 1 96 ? 0.628 -0.876 6.467 1.00 85.94 96 PHE A N 1
ATOM 723 C CA . PHE A 1 96 ? 0.918 -0.135 5.243 1.00 85.94 96 PHE A CA 1
ATOM 724 C C . PHE A 1 96 ? 2.311 -0.473 4.692 1.00 85.94 96 PHE A C 1
ATOM 726 O O . PHE A 1 96 ? 2.444 -0.796 3.510 1.00 85.94 96 PHE A O 1
ATOM 733 N N . ALA A 1 97 ? 3.338 -0.491 5.545 1.00 85.06 97 ALA A N 1
ATOM 734 C CA . ALA A 1 97 ? 4.704 -0.829 5.156 1.00 85.06 97 ALA A CA 1
ATOM 735 C C . ALA A 1 97 ? 4.818 -2.257 4.593 1.00 85.06 97 ALA A C 1
ATOM 737 O O . ALA A 1 97 ? 5.387 -2.453 3.515 1.00 85.06 97 ALA A O 1
ATOM 738 N N . ALA A 1 98 ? 4.217 -3.247 5.262 1.00 80.69 98 ALA A N 1
ATOM 739 C CA . ALA A 1 98 ? 4.197 -4.637 4.799 1.00 80.69 98 ALA A CA 1
ATOM 740 C C . ALA A 1 98 ? 3.551 -4.771 3.408 1.00 80.69 98 ALA A C 1
ATOM 742 O O . ALA A 1 98 ? 4.018 -5.521 2.545 1.00 80.69 98 ALA A O 1
ATOM 743 N N . ARG A 1 99 ? 2.500 -3.990 3.157 1.00 78.25 99 ARG A N 1
ATOM 744 C CA . ARG A 1 99 ? 1.781 -3.971 1.883 1.00 78.25 99 ARG A CA 1
ATOM 745 C C . ARG A 1 99 ? 2.576 -3.307 0.763 1.00 78.25 99 ARG A C 1
ATOM 747 O O . ARG A 1 99 ? 2.620 -3.838 -0.348 1.00 78.25 99 ARG A O 1
ATOM 754 N N . CYS A 1 100 ? 3.247 -2.194 1.054 1.00 79.88 100 CYS A N 1
ATOM 755 C CA . CYS A 1 100 ? 4.203 -1.576 0.137 1.00 79.88 100 CYS A CA 1
ATOM 756 C C . CYS A 1 100 ? 5.306 -2.569 -0.246 1.00 79.88 100 CYS A C 1
ATOM 758 O O . CYS A 1 100 ? 5.576 -2.760 -1.432 1.00 79.88 100 CYS A O 1
ATOM 760 N N . ALA A 1 101 ? 5.872 -3.279 0.735 1.00 81.44 101 ALA A N 1
ATOM 761 C CA . ALA A 1 101 ? 6.886 -4.300 0.490 1.00 81.44 101 ALA A CA 1
ATOM 762 C C . ALA A 1 101 ? 6.364 -5.429 -0.416 1.00 81.44 101 ALA A C 1
ATOM 764 O O . ALA A 1 101 ? 7.026 -5.790 -1.388 1.00 81.44 101 ALA A O 1
ATOM 765 N N . ALA A 1 102 ? 5.155 -5.941 -0.161 1.00 77.62 102 ALA A N 1
ATOM 766 C CA . ALA A 1 102 ? 4.548 -6.991 -0.979 1.00 77.62 102 ALA A CA 1
ATOM 767 C C . ALA A 1 102 ? 4.294 -6.548 -2.432 1.00 77.62 102 ALA A C 1
ATOM 769 O O . ALA A 1 102 ? 4.507 -7.333 -3.356 1.00 77.62 102 ALA A O 1
ATOM 770 N N . ARG A 1 103 ? 3.878 -5.292 -2.655 1.00 79.12 103 ARG A N 1
ATOM 771 C CA . ARG A 1 103 ? 3.645 -4.753 -4.008 1.00 79.12 103 ARG A CA 1
ATOM 772 C C . ARG A 1 103 ? 4.936 -4.525 -4.784 1.00 79.12 103 ARG A C 1
ATOM 774 O O . ARG A 1 103 ? 4.952 -4.760 -5.987 1.00 79.12 103 ARG A O 1
ATOM 781 N N . VAL A 1 104 ? 6.003 -4.111 -4.104 1.00 78.31 104 VAL A N 1
ATOM 782 C CA . VAL A 1 104 ? 7.315 -3.862 -4.721 1.00 78.31 104 VAL A CA 1
ATOM 783 C C . VAL A 1 104 ? 8.126 -5.157 -4.877 1.00 78.31 104 VAL A C 1
ATOM 785 O O . VAL A 1 104 ? 9.015 -5.224 -5.725 1.00 78.31 104 VAL A O 1
ATOM 788 N N . ALA A 1 105 ? 7.799 -6.227 -4.142 1.00 81.06 105 ALA A N 1
ATOM 789 C CA . ALA A 1 105 ? 8.510 -7.507 -4.209 1.00 81.06 105 ALA A CA 1
ATOM 790 C C . ALA A 1 105 ? 8.700 -8.066 -5.642 1.00 81.06 105 ALA A C 1
ATOM 792 O O . ALA A 1 105 ? 9.814 -8.491 -5.953 1.00 81.06 105 ALA A O 1
ATOM 793 N N . PRO A 1 106 ? 7.708 -8.023 -6.559 1.00 78.12 106 PRO A N 1
ATOM 794 C CA . PRO A 1 106 ? 7.887 -8.470 -7.942 1.00 78.12 106 PRO A CA 1
ATOM 795 C C . PRO A 1 106 ? 8.869 -7.616 -8.755 1.00 78.12 106 PRO A C 1
ATOM 797 O O . PRO A 1 106 ? 9.462 -8.124 -9.706 1.00 78.12 106 PRO A O 1
ATOM 800 N N . LEU A 1 107 ? 9.046 -6.340 -8.394 1.00 72.69 107 LEU A N 1
ATOM 801 C CA . LEU A 1 107 ? 9.988 -5.426 -9.050 1.00 72.69 107 LEU A CA 1
ATOM 802 C C . LEU A 1 107 ? 11.436 -5.723 -8.648 1.00 72.69 107 LEU A C 1
ATOM 804 O O . LEU A 1 107 ? 12.363 -5.413 -9.388 1.00 72.69 107 LEU A O 1
ATOM 808 N N . ARG A 1 108 ? 11.634 -6.388 -7.505 1.00 74.25 108 ARG A N 1
ATOM 809 C CA . ARG A 1 108 ? 12.943 -6.771 -6.966 1.00 74.25 108 ARG A CA 1
ATOM 810 C C . ARG A 1 108 ? 13.516 -8.040 -7.611 1.00 74.25 108 ARG A C 1
ATOM 812 O O . ARG A 1 108 ? 14.349 -8.710 -7.008 1.00 74.25 108 ARG A O 1
ATOM 819 N N . LYS A 1 109 ? 13.086 -8.424 -8.820 1.00 72.38 109 LYS A N 1
ATOM 820 C CA . LYS A 1 109 ? 13.717 -9.528 -9.567 1.00 72.38 109 LYS A CA 1
ATOM 821 C C . LYS A 1 109 ? 15.117 -9.096 -10.031 1.00 72.38 109 LYS A C 1
ATOM 823 O O . LYS A 1 109 ? 15.305 -8.674 -11.164 1.00 72.38 109 LYS A O 1
ATOM 828 N N . GLY A 1 110 ? 16.078 -9.174 -9.112 1.00 72.12 110 GLY A N 1
ATOM 829 C CA . GLY A 1 110 ? 17.474 -8.764 -9.259 1.00 72.12 110 GLY A CA 1
ATOM 830 C C . GLY A 1 110 ? 18.051 -8.269 -7.927 1.00 72.12 110 GLY A C 1
ATOM 831 O O . GLY A 1 110 ? 17.311 -7.824 -7.050 1.00 72.12 110 GLY A O 1
ATOM 832 N N . ALA A 1 111 ? 19.376 -8.322 -7.762 1.00 52.41 111 ALA A N 1
ATOM 833 C CA . ALA A 1 111 ? 20.086 -7.730 -6.622 1.00 52.41 111 ALA A CA 1
ATOM 834 C C . ALA A 1 111 ? 20.150 -6.195 -6.751 1.00 52.41 111 ALA A C 1
ATOM 836 O O . ALA A 1 111 ? 21.222 -5.598 -6.761 1.00 52.41 111 ALA A O 1
ATOM 837 N N . ALA A 1 112 ? 18.996 -5.549 -6.922 1.00 61.91 112 ALA A N 1
ATOM 838 C CA . ALA A 1 112 ? 18.915 -4.100 -6.921 1.00 61.91 112 ALA A CA 1
ATOM 839 C C . ALA A 1 112 ? 19.231 -3.605 -5.505 1.00 61.91 112 ALA A C 1
ATOM 841 O O . ALA A 1 112 ? 18.588 -4.026 -4.535 1.00 61.91 112 ALA A O 1
ATOM 842 N N . SER A 1 113 ? 20.235 -2.735 -5.393 1.00 81.81 113 SER A N 1
ATOM 843 C CA . SER A 1 113 ? 20.506 -1.997 -4.162 1.00 81.81 113 SER A CA 1
ATOM 844 C C . SER A 1 113 ? 19.244 -1.224 -3.736 1.00 81.81 113 SER A C 1
ATOM 846 O O . SER A 1 113 ? 18.406 -0.890 -4.583 1.00 81.81 113 SER A O 1
ATOM 848 N N . PRO A 1 114 ? 19.067 -0.927 -2.436 1.00 75.56 114 PRO A N 1
ATOM 849 C CA . PRO A 1 114 ? 17.939 -0.110 -1.978 1.00 75.56 114 PRO A CA 1
ATOM 850 C C . PRO A 1 114 ? 17.871 1.247 -2.703 1.00 75.56 114 PRO A C 1
ATOM 852 O O . PRO A 1 114 ? 16.783 1.726 -3.013 1.00 75.56 114 PRO A O 1
ATOM 855 N N . GLU A 1 115 ? 19.022 1.814 -3.063 1.00 78.44 115 GLU A N 1
ATOM 856 C CA . GLU A 1 115 ? 19.145 3.046 -3.852 1.00 78.44 115 GLU A CA 1
ATOM 857 C C . GLU A 1 115 ? 18.582 2.886 -5.272 1.00 78.44 115 GLU A C 1
ATOM 859 O O . GLU A 1 115 ? 17.816 3.730 -5.735 1.00 78.44 115 GLU A O 1
ATOM 864 N N . ALA A 1 116 ? 18.885 1.771 -5.949 1.00 74.62 116 ALA A N 1
ATOM 865 C CA . ALA A 1 116 ? 18.342 1.476 -7.274 1.00 74.62 116 ALA A CA 1
ATOM 866 C C . ALA A 1 116 ? 16.817 1.274 -7.237 1.00 74.62 116 ALA A C 1
ATOM 868 O O . ALA A 1 116 ? 16.110 1.693 -8.156 1.00 74.62 116 ALA A O 1
ATOM 869 N N . ALA A 1 117 ? 16.293 0.680 -6.159 1.00 73.06 117 ALA A N 1
ATOM 870 C CA . ALA A 1 117 ? 14.853 0.560 -5.951 1.00 73.06 117 ALA A CA 1
ATOM 871 C C . ALA A 1 117 ? 14.190 1.935 -5.753 1.00 73.06 117 ALA A C 1
ATOM 873 O O . ALA A 1 117 ? 13.161 2.209 -6.371 1.00 73.06 117 ALA A O 1
ATOM 874 N N . ALA A 1 118 ? 14.795 2.821 -4.954 1.00 75.69 118 ALA A N 1
ATOM 875 C CA . ALA A 1 118 ? 14.301 4.184 -4.757 1.00 75.69 118 ALA A CA 1
ATOM 876 C C . ALA A 1 118 ? 14.302 4.995 -6.067 1.00 75.69 118 ALA A C 1
ATOM 878 O O . ALA A 1 118 ? 13.307 5.645 -6.393 1.00 75.69 118 ALA A O 1
ATOM 879 N N . ALA A 1 119 ? 15.371 4.895 -6.864 1.00 75.44 119 ALA A N 1
ATOM 880 C CA . ALA A 1 119 ? 15.464 5.546 -8.170 1.00 75.44 119 ALA A CA 1
ATOM 881 C C . ALA A 1 119 ? 14.394 5.039 -9.154 1.00 75.44 119 ALA A C 1
ATOM 883 O O . ALA A 1 119 ? 13.756 5.840 -9.838 1.00 75.44 119 ALA A O 1
ATOM 884 N N . LEU A 1 120 ? 14.137 3.725 -9.186 1.00 72.06 120 LEU A N 1
ATOM 885 C CA . LEU A 1 120 ? 13.060 3.135 -9.989 1.00 72.06 120 LEU A CA 1
ATOM 886 C C . LEU A 1 120 ? 11.677 3.640 -9.570 1.00 72.06 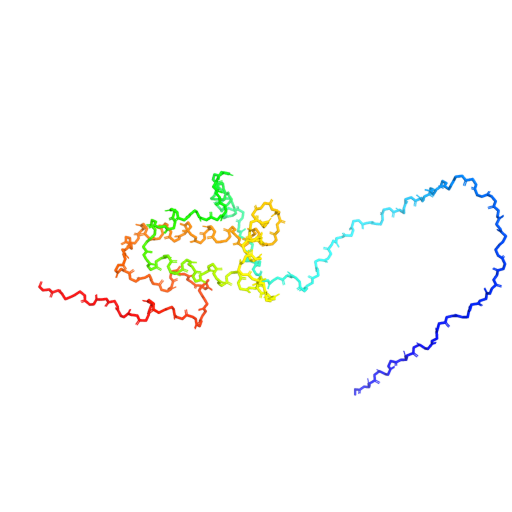120 LEU A C 1
ATOM 888 O O . LEU A 1 120 ? 10.844 3.920 -10.428 1.00 72.06 120 LEU A O 1
ATOM 892 N N . ILE A 1 121 ? 11.432 3.772 -8.266 1.00 71.62 121 ILE A N 1
ATOM 893 C CA . ILE A 1 121 ? 10.170 4.291 -7.729 1.00 71.62 121 ILE A CA 1
ATOM 894 C C . ILE A 1 121 ? 9.966 5.757 -8.140 1.00 71.62 121 ILE A C 1
ATOM 896 O O . ILE A 1 121 ? 8.881 6.116 -8.600 1.00 71.62 121 ILE A O 1
ATOM 900 N N . LEU A 1 122 ? 11.006 6.592 -8.044 1.00 74.19 122 LEU A N 1
ATOM 901 C CA . LEU A 1 122 ? 10.955 7.992 -8.480 1.00 74.19 122 LEU A CA 1
ATOM 902 C C . LEU A 1 122 ? 10.740 8.117 -9.995 1.00 74.19 122 LEU A C 1
ATOM 904 O O . LEU A 1 122 ? 9.867 8.866 -10.433 1.00 74.19 122 LEU A O 1
ATOM 908 N N . ALA A 1 123 ? 11.470 7.340 -10.799 1.00 67.38 123 ALA A N 1
ATOM 909 C CA . ALA A 1 123 ? 11.303 7.313 -12.253 1.00 67.38 123 ALA A CA 1
ATOM 910 C C . ALA A 1 123 ? 9.905 6.819 -12.667 1.00 67.38 123 ALA A C 1
ATOM 912 O O . ALA A 1 123 ? 9.312 7.303 -13.633 1.00 67.38 123 ALA A O 1
ATOM 913 N N . ALA A 1 124 ? 9.338 5.875 -11.918 1.00 68.69 124 ALA A N 1
ATOM 914 C CA . ALA A 1 124 ? 7.984 5.391 -12.131 1.00 68.69 124 ALA A CA 1
ATOM 915 C C . ALA A 1 124 ? 6.896 6.399 -11.748 1.00 68.69 124 ALA A C 1
ATOM 917 O O . ALA A 1 124 ? 5.808 6.365 -12.320 1.00 68.69 124 ALA A O 1
ATOM 918 N N . ALA A 1 125 ? 7.160 7.291 -10.792 1.00 67.06 125 ALA A N 1
ATOM 919 C CA . ALA A 1 125 ? 6.211 8.334 -10.422 1.00 67.06 125 ALA A CA 1
ATOM 920 C C . ALA A 1 125 ? 6.018 9.352 -11.561 1.00 67.06 125 ALA A C 1
ATOM 922 O O . ALA A 1 125 ? 4.916 9.871 -11.751 1.00 67.06 125 ALA A O 1
ATOM 923 N N . THR A 1 126 ? 7.060 9.595 -12.360 1.00 69.25 126 THR A N 1
ATOM 924 C CA . THR A 1 126 ? 7.040 10.576 -13.455 1.00 69.25 126 THR A CA 1
ATOM 925 C C . THR A 1 126 ? 6.607 9.982 -14.795 1.00 69.25 126 THR A C 1
ATOM 927 O O . THR A 1 126 ? 6.009 10.685 -15.606 1.00 69.25 126 THR A O 1
ATOM 930 N N . THR A 1 127 ? 6.828 8.686 -15.024 1.00 65.69 127 THR A N 1
ATOM 931 C CA . THR A 1 127 ? 6.517 8.014 -16.297 1.00 65.69 127 THR A CA 1
ATOM 932 C C . THR A 1 127 ? 5.261 7.142 -16.212 1.00 65.69 127 THR A C 1
ATOM 934 O O . THR A 1 127 ? 4.962 6.539 -15.182 1.00 65.69 127 THR A O 1
ATOM 937 N N . THR A 1 128 ? 4.496 7.039 -17.304 1.00 67.69 128 THR A N 1
ATOM 938 C CA . THR A 1 128 ? 3.303 6.173 -17.396 1.00 67.69 128 THR A CA 1
ATOM 939 C C . THR A 1 128 ? 3.713 4.702 -17.518 1.00 67.69 128 THR A C 1
ATOM 941 O O . THR A 1 128 ? 3.589 4.080 -18.568 1.00 67.69 128 THR A O 1
ATOM 944 N N . THR A 1 129 ? 4.267 4.146 -16.444 1.00 71.94 129 THR A N 1
ATOM 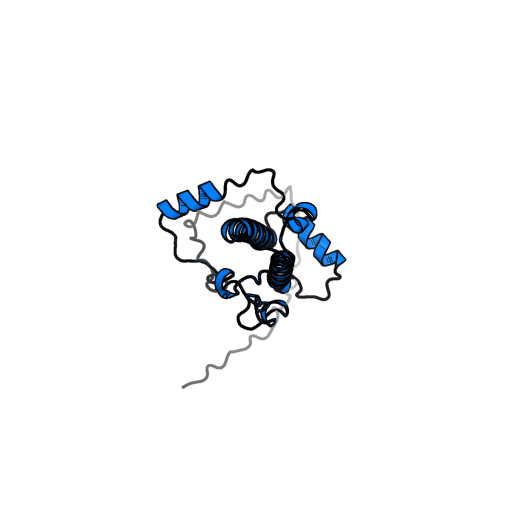945 C CA . THR A 1 129 ? 4.798 2.778 -16.382 1.00 71.94 129 THR A CA 1
ATOM 946 C C . THR A 1 129 ? 3.850 1.841 -15.628 1.00 71.94 129 THR A C 1
ATOM 948 O O . THR A 1 129 ? 3.025 2.299 -14.832 1.00 71.94 129 THR A O 1
ATOM 951 N N . PRO A 1 130 ? 3.973 0.509 -15.795 1.00 70.88 130 PRO A N 1
ATOM 952 C CA . PRO A 1 130 ? 3.261 -0.452 -14.943 1.00 70.88 130 PRO A CA 1
ATOM 953 C C . PRO A 1 130 ? 3.541 -0.243 -13.443 1.00 70.88 130 PRO A C 1
ATOM 955 O O . PRO A 1 130 ? 2.685 -0.538 -12.610 1.00 70.88 130 PRO A O 1
ATOM 958 N N . VAL A 1 131 ? 4.696 0.331 -13.089 1.00 73.38 131 VAL A N 1
ATOM 959 C CA . VAL A 1 131 ? 5.044 0.689 -11.708 1.00 73.38 131 VAL A CA 1
ATOM 960 C C . VAL A 1 131 ? 4.180 1.848 -11.193 1.00 73.38 131 VAL A C 1
ATOM 962 O O . VAL A 1 131 ? 3.715 1.788 -10.058 1.00 73.38 131 VAL A O 1
ATOM 965 N N . ARG A 1 132 ? 3.834 2.841 -12.027 1.00 78.00 132 ARG A N 1
ATOM 966 C CA . ARG A 1 132 ? 2.882 3.911 -11.663 1.00 78.00 132 ARG A CA 1
ATOM 967 C C . ARG A 1 132 ? 1.532 3.353 -11.209 1.00 78.00 132 ARG A C 1
ATOM 969 O O . ARG A 1 132 ? 0.965 3.839 -10.234 1.00 78.00 132 ARG A O 1
ATOM 976 N N . ARG A 1 133 ? 1.027 2.303 -11.871 1.00 77.38 133 ARG A N 1
ATOM 977 C CA . ARG A 1 133 ? -0.212 1.617 -11.459 1.00 77.38 133 ARG A CA 1
ATOM 978 C C . ARG A 1 133 ? -0.072 1.017 -10.059 1.00 77.38 133 ARG A C 1
ATOM 980 O O . ARG A 1 133 ? -0.996 1.142 -9.263 1.00 77.38 133 ARG A O 1
ATOM 987 N N . GLN A 1 134 ? 1.082 0.432 -9.733 1.00 78.25 134 GLN A N 1
ATOM 988 C CA . GLN A 1 134 ? 1.342 -0.064 -8.379 1.00 78.25 134 GLN A CA 1
ATOM 989 C C . GLN A 1 134 ? 1.402 1.068 -7.347 1.00 78.25 134 GLN A C 1
ATOM 991 O O . GLN A 1 134 ? 0.826 0.916 -6.272 1.00 78.25 134 GLN A O 1
ATOM 996 N N . LEU A 1 135 ? 2.023 2.206 -7.675 1.00 80.50 135 LEU A N 1
ATOM 997 C CA . LEU A 1 135 ? 2.057 3.382 -6.795 1.00 80.50 135 LEU A CA 1
ATOM 998 C C . LEU A 1 135 ? 0.650 3.944 -6.536 1.00 80.50 135 LEU A C 1
ATOM 1000 O O . LEU A 1 135 ? 0.308 4.244 -5.398 1.00 80.50 135 LEU A O 1
ATOM 1004 N N . LEU A 1 136 ? -0.210 3.997 -7.557 1.00 83.50 136 LEU A N 1
ATOM 1005 C CA . LEU A 1 136 ? -1.618 4.377 -7.384 1.00 83.50 136 LEU A CA 1
ATOM 1006 C C . LEU A 1 136 ? -2.370 3.402 -6.472 1.00 83.50 136 LEU A C 1
ATOM 1008 O O . LEU A 1 136 ? -3.172 3.826 -5.640 1.00 83.50 136 LEU A O 1
ATOM 1012 N N . CYS A 1 137 ? -2.102 2.100 -6.593 1.00 83.69 137 CYS A N 1
ATOM 1013 C CA . CYS A 1 137 ? -2.652 1.121 -5.663 1.00 83.69 137 CYS A CA 1
ATOM 1014 C C . CYS A 1 137 ? -2.157 1.364 -4.232 1.00 83.69 137 CYS A C 1
ATOM 1016 O O . CYS A 1 137 ? -2.968 1.313 -3.316 1.00 83.69 137 CYS A O 1
ATOM 1018 N N . ILE A 1 138 ? -0.870 1.678 -4.041 1.00 84.31 138 ILE A N 1
ATOM 1019 C CA . ILE A 1 138 ? -0.309 2.032 -2.728 1.00 84.31 138 ILE A CA 1
ATOM 1020 C C . ILE A 1 138 ? -1.028 3.254 -2.143 1.00 84.31 138 ILE A C 1
ATOM 1022 O O . ILE A 1 138 ? -1.464 3.199 -0.995 1.00 84.31 138 ILE A O 1
ATOM 1026 N N . ARG A 1 139 ? -1.226 4.325 -2.924 1.00 87.62 139 ARG A N 1
ATOM 1027 C CA . ARG A 1 139 ? -1.955 5.512 -2.448 1.00 87.62 139 ARG A CA 1
ATOM 1028 C C . ARG A 1 139 ? -3.392 5.183 -2.060 1.00 87.62 139 ARG A C 1
ATOM 1030 O O . ARG A 1 139 ? -3.826 5.528 -0.969 1.00 87.62 139 ARG A O 1
ATOM 1037 N N . ARG A 1 140 ? -4.111 4.450 -2.912 1.00 86.06 140 ARG A N 1
ATOM 1038 C CA . ARG A 1 140 ? -5.487 4.022 -2.630 1.00 86.06 140 ARG A CA 1
ATOM 1039 C C . ARG A 1 140 ? -5.576 3.167 -1.364 1.00 86.06 140 ARG A C 1
ATOM 1041 O O . ARG A 1 140 ? -6.553 3.267 -0.624 1.00 86.06 140 ARG A O 1
ATOM 1048 N N . ASP A 1 141 ? -4.576 2.323 -1.124 1.00 85.00 141 ASP A N 1
ATOM 1049 C CA . ASP A 1 141 ? -4.487 1.500 0.081 1.00 85.00 141 ASP A CA 1
ATOM 1050 C C . ASP A 1 141 ? -4.273 2.365 1.333 1.00 85.00 141 ASP A C 1
ATOM 1052 O O . ASP A 1 141 ? -4.945 2.144 2.341 1.00 85.00 141 ASP A O 1
ATOM 1056 N N . PHE A 1 142 ? -3.402 3.376 1.250 1.00 88.88 142 PHE A N 1
ATOM 1057 C CA . PHE A 1 142 ? -3.201 4.373 2.305 1.00 88.88 142 PHE A CA 1
ATOM 1058 C C . PHE A 1 142 ? -4.488 5.147 2.615 1.00 88.88 142 PHE A C 1
ATOM 1060 O O . PHE A 1 142 ? -4.922 5.186 3.765 1.00 88.88 142 PHE A O 1
ATOM 1067 N N . ASP A 1 143 ? -5.144 5.707 1.595 1.00 89.38 143 ASP A N 1
ATOM 1068 C CA . ASP A 1 143 ? -6.365 6.500 1.773 1.00 89.38 143 ASP A CA 1
ATOM 1069 C C . ASP A 1 143 ? -7.495 5.654 2.383 1.00 89.38 143 ASP A C 1
ATOM 1071 O O . ASP A 1 143 ? -8.230 6.109 3.263 1.00 89.38 143 ASP A O 1
ATOM 1075 N N . ARG A 1 144 ? -7.605 4.385 1.964 1.00 86.62 144 ARG A N 1
ATOM 1076 C CA . ARG A 1 144 ? -8.549 3.430 2.551 1.00 86.62 144 ARG A CA 1
ATOM 1077 C C . ARG A 1 144 ? -8.237 3.168 4.025 1.00 86.62 144 ARG A C 1
ATOM 1079 O O . ARG A 1 144 ? -9.167 3.151 4.826 1.00 86.62 144 ARG A O 1
ATOM 1086 N N . LEU A 1 145 ? -6.967 2.969 4.384 1.00 87.00 145 LEU A N 1
ATOM 1087 C CA . LEU A 1 145 ? -6.562 2.759 5.777 1.00 87.00 145 LEU A CA 1
ATOM 1088 C C . LEU A 1 145 ? -6.847 3.975 6.645 1.00 87.00 145 LEU A C 1
ATOM 1090 O O . LEU A 1 145 ? -7.371 3.816 7.741 1.00 87.00 145 LEU A O 1
ATOM 1094 N N . LYS A 1 146 ? -6.565 5.177 6.141 1.00 89.19 146 LYS A N 1
ATOM 1095 C CA . LYS A 1 146 ? -6.865 6.430 6.835 1.00 89.19 146 LYS A CA 1
ATOM 1096 C C . LYS A 1 146 ? -8.357 6.553 7.142 1.00 89.19 146 LYS A C 1
ATOM 1098 O O . LYS A 1 146 ? -8.727 6.837 8.276 1.00 89.19 146 LYS A O 1
ATOM 1103 N N . LEU A 1 147 ? -9.209 6.280 6.153 1.00 89.56 147 LEU A N 1
ATOM 1104 C CA . LEU A 1 147 ? -10.661 6.324 6.317 1.00 89.56 147 LEU A CA 1
ATOM 1105 C C . LEU A 1 147 ? -11.154 5.277 7.328 1.00 89.56 147 LEU A C 1
ATOM 1107 O O . LEU A 1 147 ? -11.987 5.587 8.172 1.00 89.56 147 LEU A O 1
ATOM 1111 N N . LEU A 1 148 ? -10.617 4.056 7.288 1.00 87.38 148 LEU A N 1
ATOM 1112 C CA . LEU A 1 148 ? -10.985 2.995 8.230 1.00 87.38 148 LEU A CA 1
ATOM 1113 C C . LEU A 1 148 ? -10.496 3.267 9.653 1.00 87.38 148 LEU A C 1
ATOM 1115 O O . LEU A 1 148 ? -11.227 2.991 10.600 1.00 87.38 148 LEU A O 1
ATOM 1119 N N . ALA A 1 149 ? -9.294 3.821 9.806 1.00 88.56 149 ALA A N 1
ATOM 1120 C CA . ALA A 1 149 ? -8.763 4.224 11.101 1.00 88.56 149 ALA A CA 1
ATOM 1121 C C . ALA A 1 149 ? -9.648 5.298 11.740 1.00 88.56 149 ALA A C 1
ATOM 1123 O O . ALA A 1 149 ? -9.971 5.200 12.919 1.00 88.56 149 ALA A O 1
ATOM 1124 N N . GLN A 1 150 ? -10.106 6.268 10.943 1.00 89.94 150 GLN A N 1
ATOM 1125 C CA . GLN A 1 150 ? -11.049 7.296 11.385 1.00 89.94 150 GLN A CA 1
ATOM 1126 C C . GLN A 1 150 ? -12.418 6.710 11.750 1.00 89.94 150 GLN A C 1
ATOM 1128 O O . GLN A 1 150 ? -12.976 7.064 12.779 1.00 89.94 150 GLN A O 1
ATOM 1133 N N . GLN A 1 151 ? -12.959 5.800 10.936 1.00 91.44 151 GLN A N 1
ATOM 1134 C CA . GLN A 1 151 ? -14.271 5.191 11.188 1.00 91.44 151 GLN A CA 1
ATOM 1135 C C . GLN A 1 151 ? -14.300 4.307 12.436 1.00 91.44 151 GLN A C 1
ATOM 1137 O O . GLN A 1 151 ? -15.306 4.276 13.138 1.00 91.44 151 GLN A O 1
ATOM 1142 N N . ASN A 1 152 ? -13.213 3.582 12.698 1.00 88.75 152 ASN A N 1
ATOM 1143 C CA . ASN A 1 152 ? -13.129 2.630 13.804 1.00 88.75 152 ASN A CA 1
ATOM 1144 C C . ASN A 1 152 ? -12.398 3.192 15.030 1.00 88.75 152 ASN A C 1
ATOM 1146 O O . ASN A 1 152 ? -12.170 2.447 15.978 1.00 88.75 152 ASN A O 1
ATOM 1150 N N . ASN A 1 153 ? -12.010 4.472 15.005 1.00 90.62 153 ASN A N 1
ATOM 1151 C CA . ASN A 1 153 ? -11.212 5.121 16.047 1.00 90.62 153 ASN A CA 1
ATOM 1152 C C . ASN A 1 153 ? -9.980 4.297 16.448 1.00 90.62 153 ASN A C 1
ATOM 1154 O O . ASN A 1 153 ? -9.716 4.099 17.633 1.00 90.62 153 ASN A O 1
ATOM 1158 N N . TRP A 1 154 ? -9.241 3.774 15.465 1.00 89.06 154 TRP A N 1
ATOM 1159 C CA . TRP A 1 154 ? -8.047 2.990 15.769 1.00 89.06 154 TRP A CA 1
ATOM 1160 C C . TRP A 1 154 ? -7.011 3.853 16.480 1.00 89.06 154 TRP A C 1
ATOM 1162 O O . TRP A 1 154 ? -6.584 4.885 15.961 1.00 89.06 154 TRP A O 1
ATOM 1172 N N . THR A 1 155 ? -6.601 3.389 17.653 1.00 90.00 155 THR A N 1
ATOM 1173 C CA . THR A 1 155 ? -5.480 3.924 18.424 1.00 90.00 155 THR A CA 1
ATOM 1174 C C . THR A 1 155 ? -4.241 3.051 18.233 1.00 90.00 155 THR A C 1
ATOM 1176 O O . THR A 1 155 ? -4.302 1.997 17.595 1.00 90.00 155 THR A O 1
ATOM 1179 N N . ASP A 1 156 ? -3.109 3.473 18.798 1.00 85.62 156 ASP A N 1
ATOM 1180 C CA . ASP A 1 156 ? -1.882 2.665 18.807 1.00 85.62 156 ASP A CA 1
ATOM 1181 C C . ASP A 1 156 ? -2.057 1.325 19.545 1.00 85.62 156 ASP A C 1
ATOM 1183 O O . ASP A 1 156 ? -1.365 0.363 19.218 1.00 85.62 156 ASP A O 1
ATOM 1187 N N . ASP A 1 157 ? -3.026 1.246 20.461 1.00 83.31 157 ASP A N 1
ATOM 1188 C CA . ASP A 1 157 ? -3.319 0.059 21.272 1.00 83.31 157 ASP A CA 1
ATOM 1189 C C . ASP A 1 157 ? -4.384 -0.858 20.652 1.00 83.31 157 ASP A C 1
ATOM 1191 O O . ASP A 1 157 ? -4.630 -1.960 21.142 1.00 83.31 157 ASP A O 1
ATOM 1195 N N . THR A 1 158 ? -5.052 -0.414 19.581 1.00 81.75 158 THR A N 1
ATOM 1196 C CA . THR A 1 158 ? -6.124 -1.192 18.952 1.00 81.75 158 THR A CA 1
ATOM 1197 C C . THR A 1 158 ? -5.555 -2.003 17.782 1.00 81.75 158 THR A C 1
ATOM 1199 O O . THR A 1 158 ? -5.133 -1.413 16.778 1.00 81.75 158 THR A O 1
ATOM 1202 N N . PRO A 1 159 ? -5.542 -3.349 17.849 1.00 79.94 159 PRO A N 1
ATOM 1203 C CA . PRO A 1 159 ? -5.064 -4.163 16.740 1.00 79.94 159 PRO A CA 1
ATOM 1204 C C . PRO A 1 159 ? -6.012 -4.025 15.546 1.00 79.94 159 PRO A C 1
ATOM 1206 O O . PRO A 1 159 ? -7.234 -4.048 15.695 1.00 79.94 159 PRO A O 1
ATOM 1209 N N . VAL A 1 160 ? -5.456 -3.897 14.340 1.00 80.81 160 VAL A N 1
ATOM 1210 C CA . VAL A 1 160 ? -6.256 -3.781 13.114 1.00 80.81 160 VAL A CA 1
ATOM 1211 C C . VAL A 1 160 ? -6.741 -5.171 12.684 1.00 80.81 160 VAL A C 1
ATOM 1213 O O . VAL A 1 160 ? -5.918 -6.027 12.378 1.00 80.81 160 VAL A O 1
ATOM 1216 N N . PRO A 1 161 ? -8.049 -5.447 12.582 1.00 80.81 161 PRO A N 1
ATOM 1217 C CA . PRO A 1 161 ? -8.517 -6.760 12.141 1.00 80.81 161 PRO A CA 1
ATOM 1218 C C . PRO A 1 161 ? -7.962 -7.148 10.758 1.00 80.81 161 PRO A C 1
ATOM 1220 O O . PRO A 1 161 ? -8.055 -6.377 9.800 1.00 80.81 161 PRO A O 1
ATOM 1223 N N . LEU A 1 162 ? -7.421 -8.365 10.631 1.00 79.75 162 LEU A N 1
ATOM 1224 C CA . LEU A 1 162 ? -6.853 -8.881 9.373 1.00 79.75 162 LEU A CA 1
ATOM 1225 C C . LEU A 1 162 ? -7.872 -8.881 8.222 1.00 79.75 162 LEU A C 1
ATOM 1227 O O . LEU A 1 162 ? -7.526 -8.557 7.083 1.00 79.75 162 LEU A O 1
ATOM 1231 N N . ASP A 1 163 ? -9.139 -9.160 8.529 1.00 81.31 163 ASP A N 1
ATOM 1232 C CA . ASP A 1 163 ? -10.231 -9.215 7.551 1.00 81.31 163 ASP A CA 1
ATOM 1233 C C . ASP A 1 163 ? -10.467 -7.884 6.831 1.00 81.31 163 ASP A C 1
ATOM 1235 O O . ASP A 1 163 ? -10.919 -7.862 5.685 1.00 81.31 163 ASP A O 1
ATOM 1239 N N . ILE A 1 164 ? -10.096 -6.760 7.447 1.00 82.00 164 ILE A N 1
ATOM 1240 C CA . ILE A 1 164 ? -10.285 -5.428 6.863 1.00 82.00 164 ILE A CA 1
ATOM 1241 C C . ILE A 1 164 ? -9.366 -5.203 5.660 1.00 82.00 164 ILE A C 1
ATOM 1243 O O . ILE A 1 164 ? -9.719 -4.495 4.706 1.00 82.00 164 ILE A O 1
ATOM 1247 N N . PHE A 1 165 ? -8.210 -5.865 5.654 1.00 73.06 165 PHE A N 1
ATOM 1248 C CA . PHE A 1 165 ? -7.325 -5.898 4.498 1.00 73.06 165 PHE A CA 1
ATOM 1249 C C . PHE A 1 165 ? -7.829 -6.858 3.410 1.00 73.06 165 PHE A C 1
ATOM 1251 O O . PHE A 1 165 ? -7.433 -6.716 2.248 1.00 73.06 165 PHE A O 1
ATOM 1258 N N . GLY A 1 166 ? -8.737 -7.778 3.751 1.00 75.94 166 GLY A N 1
ATOM 1259 C CA . GLY A 1 166 ? -9.386 -8.716 2.840 1.00 75.94 166 GLY A CA 1
ATOM 1260 C C . GLY A 1 166 ? -8.392 -9.602 2.071 1.00 75.94 166 GLY A C 1
ATOM 1261 O O . GLY A 1 166 ? -7.291 -9.871 2.554 1.00 75.94 166 GLY A O 1
ATOM 1262 N N . PRO A 1 167 ? -8.710 -10.022 0.828 1.00 66.69 167 PRO A N 1
ATOM 1263 C CA . PRO A 1 167 ? -7.818 -10.856 0.010 1.00 66.69 167 PRO A CA 1
ATOM 1264 C C . PRO A 1 167 ? -6.511 -10.155 -0.397 1.00 66.69 167 PRO A C 1
ATOM 1266 O O . PRO A 1 167 ? -5.659 -10.766 -1.037 1.00 66.69 167 PRO A O 1
ATOM 1269 N N . MET A 1 168 ? -6.361 -8.871 -0.061 1.00 57.22 168 MET A N 1
ATOM 1270 C CA . MET A 1 168 ? -5.195 -8.056 -0.396 1.00 57.22 168 MET A CA 1
ATOM 1271 C C . MET A 1 168 ? -4.046 -8.251 0.602 1.00 57.22 168 MET A C 1
ATOM 1273 O O . MET A 1 168 ? -2.940 -7.770 0.359 1.00 57.22 168 MET A O 1
ATOM 1277 N N . TRP A 1 169 ? -4.301 -8.933 1.720 1.00 67.94 169 TRP A N 1
ATOM 1278 C CA . TRP A 1 169 ? -3.261 -9.383 2.630 1.00 67.94 169 TRP A CA 1
ATOM 1279 C C . TRP A 1 169 ? -2.723 -10.751 2.177 1.00 67.94 169 TRP A C 1
ATOM 1281 O O . TRP A 1 169 ? -3.515 -11.613 1.778 1.00 67.94 169 TRP A O 1
ATOM 1291 N N . PRO A 1 170 ? -1.400 -11.003 2.205 1.00 66.25 170 PRO A N 1
ATOM 1292 C CA . PRO A 1 170 ? -0.874 -12.300 1.807 1.00 66.25 170 PRO A CA 1
ATOM 1293 C C . PRO A 1 170 ? -1.446 -13.380 2.729 1.00 66.25 170 PRO A C 1
ATOM 1295 O O . PRO A 1 170 ? -1.221 -13.337 3.936 1.00 66.25 170 PRO A O 1
ATOM 1298 N N . LYS A 1 171 ? -2.127 -14.388 2.164 1.00 65.94 171 LYS A N 1
ATOM 1299 C CA . LYS A 1 171 ? -2.818 -15.474 2.903 1.00 65.94 171 LYS A CA 1
ATOM 1300 C C . LYS A 1 171 ? -1.946 -16.257 3.903 1.00 65.94 171 LYS A C 1
ATOM 1302 O O . LYS A 1 171 ? -2.452 -17.131 4.591 1.00 65.94 171 LYS A O 1
ATOM 1307 N N . ARG A 1 172 ? -0.634 -16.015 3.938 1.00 64.69 172 ARG A N 1
ATOM 1308 C CA . ARG A 1 172 ? 0.346 -16.745 4.758 1.00 64.69 172 ARG A CA 1
ATOM 1309 C C . ARG A 1 172 ? 1.220 -15.851 5.633 1.00 64.69 172 ARG A C 1
ATOM 1311 O O . ARG A 1 172 ? 2.072 -16.371 6.340 1.00 64.69 172 ARG A O 1
ATOM 1318 N N . ALA A 1 173 ? 1.051 -14.534 5.571 1.00 72.56 173 ALA A N 1
ATOM 1319 C CA . ALA A 1 173 ? 1.840 -13.614 6.376 1.00 72.56 173 ALA A CA 1
ATOM 1320 C C . ALA A 1 173 ? 0.972 -13.109 7.526 1.00 72.56 173 ALA A C 1
ATOM 1322 O O . ALA A 1 173 ? 0.301 -12.107 7.371 1.00 72.56 173 ALA A O 1
ATOM 1323 N N . THR A 1 174 ? 0.932 -13.780 8.672 1.00 73.38 174 THR A N 1
ATOM 1324 C CA . THR A 1 174 ? 0.390 -13.149 9.888 1.00 73.38 174 THR A CA 1
ATOM 1325 C C . THR A 1 174 ? 1.459 -12.204 10.436 1.00 73.38 174 THR A C 1
ATOM 1327 O O . THR A 1 174 ? 2.509 -12.705 10.856 1.00 73.38 174 THR A O 1
ATOM 1330 N N . PRO A 1 175 ? 1.258 -10.875 10.383 1.00 70.06 175 PRO A N 1
ATOM 1331 C CA . PRO A 1 175 ? 2.227 -9.932 10.922 1.00 70.06 175 PRO A CA 1
ATOM 1332 C C . PRO A 1 175 ? 2.327 -10.099 12.439 1.00 70.06 175 PRO A C 1
ATOM 1334 O O . PRO A 1 175 ? 1.371 -10.540 13.075 1.00 70.06 175 PRO A O 1
ATOM 1337 N N . ASP A 1 176 ? 3.480 -9.763 13.013 1.00 73.50 176 ASP A N 1
ATOM 1338 C CA . ASP A 1 176 ? 3.746 -10.013 14.433 1.00 73.50 176 ASP A CA 1
ATOM 1339 C C . ASP A 1 176 ? 2.764 -9.272 15.352 1.00 73.50 176 ASP A C 1
ATOM 1341 O O . ASP A 1 176 ? 2.275 -9.868 16.306 1.00 73.50 176 ASP A O 1
ATOM 1345 N N . TRP A 1 177 ? 2.345 -8.056 14.985 1.00 69.75 177 TRP A N 1
ATOM 1346 C CA . TRP A 1 177 ? 1.323 -7.300 15.719 1.00 69.75 177 TRP A CA 1
ATOM 1347 C C . TRP A 1 177 ? -0.048 -7.995 15.762 1.00 69.75 177 TRP A C 1
ATOM 1349 O O . TRP A 1 177 ? -0.816 -7.777 16.690 1.00 69.75 177 TRP A O 1
ATOM 1359 N N . ALA A 1 178 ? -0.379 -8.846 14.782 1.00 70.94 178 ALA A N 1
ATOM 1360 C CA . ALA A 1 178 ? -1.639 -9.595 14.777 1.00 70.94 178 ALA A CA 1
ATOM 1361 C C . ALA A 1 178 ? -1.562 -10.886 15.609 1.00 70.94 178 ALA A C 1
ATOM 1363 O O . ALA A 1 178 ? -2.577 -11.555 15.794 1.00 70.94 178 ALA A O 1
ATOM 1364 N N . LYS A 1 179 ? -0.361 -11.275 16.060 1.00 78.00 179 LYS A N 1
ATOM 1365 C CA . LYS A 1 179 ? -0.161 -12.429 16.948 1.00 78.00 179 LYS A CA 1
ATOM 1366 C C . LYS A 1 179 ? -0.374 -12.058 18.411 1.00 78.00 179 LYS A C 1
ATOM 1368 O O . LYS A 1 179 ? -0.603 -12.951 19.224 1.00 78.00 179 LYS A O 1
ATOM 1373 N N . GLU A 1 180 ? -0.277 -10.774 18.746 1.00 71.12 180 GLU A N 1
ATOM 1374 C CA . GLU A 1 180 ? -0.502 -10.303 20.104 1.00 71.12 180 GLU A CA 1
ATOM 1375 C C . GLU A 1 180 ? -2.006 -10.358 20.417 1.00 71.12 180 GLU A C 1
ATOM 1377 O O . GLU A 1 180 ? -2.816 -9.804 19.666 1.00 71.12 180 GLU A O 1
ATOM 1382 N N . PRO A 1 181 ? -2.417 -11.072 21.483 1.00 66.19 181 PRO A N 1
ATOM 1383 C CA . PRO A 1 181 ? -3.812 -11.078 21.894 1.00 66.19 181 PRO A CA 1
ATOM 1384 C C . PRO A 1 181 ? -4.227 -9.646 22.263 1.00 66.19 181 PRO A C 1
ATOM 1386 O O . PRO A 1 181 ? -3.411 -8.919 22.837 1.00 66.19 181 PRO A O 1
ATOM 1389 N N . PRO A 1 182 ? -5.472 -9.228 21.956 1.00 65.50 182 PRO A N 1
ATOM 1390 C CA . PRO A 1 182 ? -5.947 -7.904 22.337 1.00 65.50 182 PRO A CA 1
ATOM 1391 C C . PRO A 1 182 ? -5.731 -7.745 23.838 1.00 65.50 182 PRO A C 1
ATOM 1393 O O . PRO A 1 182 ? -6.119 -8.635 24.600 1.00 65.50 182 PRO A O 1
ATOM 1396 N N . ALA A 1 183 ? -5.063 -6.660 24.247 1.00 66.25 183 ALA A N 1
ATOM 1397 C CA . ALA A 1 183 ? -4.801 -6.383 25.651 1.00 66.25 183 ALA A CA 1
ATOM 1398 C C . ALA A 1 183 ? -6.129 -6.507 26.399 1.00 66.25 183 ALA A C 1
ATOM 1400 O O . ALA A 1 183 ? -7.050 -5.726 26.168 1.00 66.25 183 ALA A O 1
ATOM 1401 N N . THR A 1 184 ? -6.269 -7.555 27.215 1.00 62.66 184 THR A N 1
ATOM 1402 C CA . THR A 1 184 ? -7.493 -7.791 27.971 1.00 62.66 184 THR A CA 1
ATOM 1403 C C . THR A 1 184 ? -7.661 -6.590 28.880 1.00 62.66 184 THR A C 1
ATOM 1405 O O . THR A 1 184 ? -6.907 -6.439 29.845 1.00 62.66 184 THR A O 1
ATOM 1408 N N . THR A 1 185 ? -8.599 -5.711 28.543 1.00 57.28 185 THR A N 1
ATOM 1409 C CA . THR A 1 185 ? -9.025 -4.626 29.409 1.00 57.28 185 THR A CA 1
ATOM 1410 C C . THR A 1 185 ? -9.546 -5.288 30.673 1.00 57.28 185 THR A C 1
ATOM 1412 O O . THR A 1 185 ? -10.619 -5.888 30.688 1.00 57.28 185 THR A O 1
ATOM 1415 N N . LYS A 1 186 ? -8.726 -5.273 31.726 1.00 56.12 186 LYS A N 1
ATOM 1416 C CA . LYS A 1 186 ? -9.168 -5.629 33.068 1.00 56.12 186 LYS A CA 1
ATOM 1417 C C . LYS A 1 186 ? -10.215 -4.583 33.433 1.00 56.12 186 LYS A C 1
ATOM 1419 O O . LYS A 1 186 ? -9.867 -3.452 33.746 1.00 56.12 186 LYS A O 1
ATOM 1424 N N . SER A 1 187 ? -11.483 -4.934 33.256 1.00 56.84 187 SER A N 1
ATOM 1425 C CA . SER A 1 187 ? -12.606 -4.194 33.812 1.00 56.84 187 SER A CA 1
ATOM 1426 C C . SER A 1 187 ? -12.506 -4.330 35.327 1.00 56.84 187 SER A C 1
ATOM 1428 O O . SER A 1 187 ? -12.805 -5.400 35.862 1.00 56.84 187 SER A O 1
ATOM 1430 N N . GLU A 1 188 ? -11.966 -3.296 35.960 1.00 56.50 188 GLU A N 1
ATOM 1431 C CA . GLU A 1 188 ? -11.920 -3.117 37.412 1.00 56.50 188 GLU A CA 1
ATOM 1432 C C . GLU A 1 188 ? -13.220 -2.472 37.905 1.00 56.50 188 GLU A C 1
ATOM 1434 O O . GLU A 1 188 ? -13.747 -1.586 37.188 1.00 56.50 188 GLU A O 1
#

Radius of gyration: 28.8 Å; chains: 1; bounding box: 53×60×99 Å

pLDDT: mean 70.22, std 13.27, range [42.62, 92.38]

Organism: NCBI:txid1210884

Foldseek 3Di:
DDDDDDDDDDDDDDDDDDDDDDDDDDPPPPPDDDPDPDPDPPPPPDPVPPDPDPPDPDDVVVVVVVVVVVVPPPPDQLADDPVLLVPDAPLLSVVLVVLLCVLCVVVPPDPQDPVNSVVVLVVLSPDPDPSSVSSNVSVVSSVLSVVVCVVVVDHNLRHDDPCSCPPSDPPPDDDPSNVDDRPPPPPD

Sequence (188 aa):
MAKRRRKRSNGPPPNNGADFLIGEAGPLIYSYPMPPAKSRGQLIPRPEWTAIESGTELAPAEQAVTSERAKAPAHLPLIPASEEVTVLPRTAREAFAARCAARVAPLRKGAASPEAAAALILAAATTTTPVRRQLLCIRRDFDRLKLLAQQNNWTDDTPVPLDIFGPMWPKRATPDWAKEPPATTKSE